Protein AF-A0A124DX95-F1 (afdb_monomer)

Mean predicted aligned error: 5.94 Å

Organism: Paenibacillus amylolyticus (NCBI:txid1451)

Radius of gyration: 21.61 Å; Cα contacts (8 Å, |Δi|>4): 177; chains: 1; bounding box: 55×43×55 Å

Sequence (231 aa):
MKENFKEYKLETRDDFIIYLRYLIQLGQRQLYYFKLYLKEMELDIERLRNNGIIDGLTYEKHRTSIAFLTIYLFNLIGDESKGALSYRKFRKLAEKKEIGLIPLNDKIKNILVEANNARNWSCHIPESYLHAEFEAAKKHNKNFSKEGVIRIPSPIIVTIHKTHSIEWLMHLVNDSKNNRDNFVNVLLQMKKDFSILIGYRMEVLTEYSTDLNTLDYHVDIPGFSIQMQNK

Nearest PDB structures (foldseek):
  3mac-assembly1_A  TM=2.318E-01  e=2.633E+00  Human immunodeficiency virus 1
  3m3w-assembly1_B  TM=2.292E-01  e=4.360E+00  Mus musculus
  7u1e-assembly1_E  TM=1.652E-01  e=9.767E+00  Cricetus cricetus

Structure (mmCIF, N/CA/C/O backbone):
data_AF-A0A124DX95-F1
#
_entry.id   AF-A0A124DX95-F1
#
loop_
_atom_site.group_P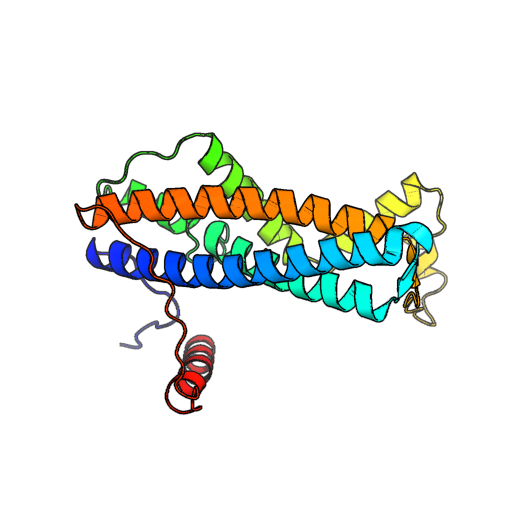DB
_atom_site.id
_atom_site.type_symbol
_atom_site.label_atom_id
_atom_site.label_alt_id
_atom_site.label_comp_id
_atom_site.label_asym_id
_atom_site.label_entity_id
_atom_site.label_seq_id
_atom_site.pdbx_PDB_ins_code
_atom_site.Cartn_x
_atom_site.Cartn_y
_atom_site.Cartn_z
_atom_site.occupancy
_atom_site.B_iso_or_equiv
_atom_site.auth_seq_id
_atom_site.auth_comp_id
_atom_site.auth_asym_id
_atom_site.auth_atom_id
_atom_site.pdbx_PDB_model_num
ATOM 1 N N . MET A 1 1 ? -30.014 20.712 9.860 1.00 38.56 1 MET A N 1
ATOM 2 C CA . MET A 1 1 ? -28.551 20.539 10.001 1.00 38.56 1 MET A CA 1
ATOM 3 C C . MET A 1 1 ? -28.063 19.752 8.796 1.00 38.56 1 MET A C 1
ATOM 5 O O . MET A 1 1 ? -28.630 18.702 8.537 1.00 38.56 1 MET A O 1
ATOM 9 N N . LYS A 1 2 ? -27.104 20.265 8.012 1.00 41.66 2 LYS A N 1
ATOM 10 C CA . LYS A 1 2 ? -26.440 19.453 6.978 1.00 41.66 2 LYS A CA 1
ATOM 11 C C . LYS A 1 2 ? -25.494 18.499 7.707 1.00 41.66 2 LYS A C 1
ATOM 13 O O . LYS A 1 2 ? -24.491 18.956 8.247 1.00 41.66 2 LYS A O 1
ATOM 18 N N . GLU A 1 3 ? -25.840 17.220 7.788 1.00 49.09 3 GLU A N 1
ATOM 19 C CA . GLU A 1 3 ? -24.903 16.199 8.258 1.00 49.09 3 GLU A CA 1
ATOM 20 C C . GLU A 1 3 ? -23.669 16.216 7.348 1.00 49.09 3 GLU A C 1
ATOM 22 O O . GLU A 1 3 ? -23.770 16.150 6.122 1.00 49.09 3 GLU A O 1
ATOM 27 N N . ASN A 1 4 ? -22.494 16.401 7.946 1.00 52.78 4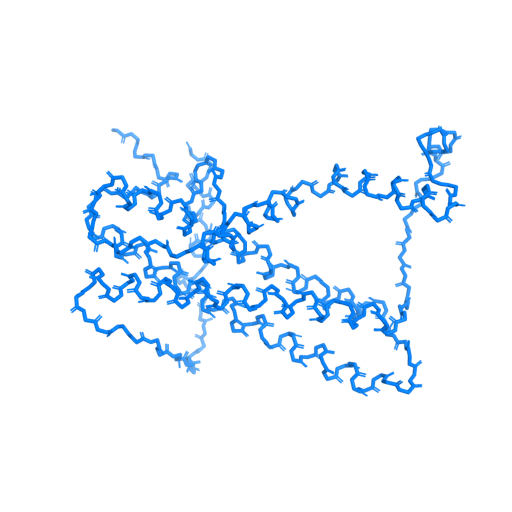 ASN A N 1
ATOM 28 C CA . ASN A 1 4 ? -21.233 16.442 7.220 1.00 52.78 4 ASN A CA 1
ATOM 29 C C . ASN A 1 4 ? -20.771 14.997 6.983 1.00 52.78 4 ASN A C 1
ATOM 31 O O . ASN A 1 4 ? -19.933 14.483 7.718 1.00 52.78 4 ASN A O 1
ATOM 35 N N . PHE A 1 5 ? -21.350 14.333 5.978 1.00 59.59 5 PHE A N 1
ATOM 36 C CA . PHE A 1 5 ? -21.072 12.933 5.610 1.00 59.59 5 PHE A CA 1
ATOM 37 C C . PHE A 1 5 ? -19.638 12.676 5.101 1.00 59.59 5 PHE A C 1
ATOM 39 O O . PHE A 1 5 ? -19.326 11.566 4.681 1.00 59.59 5 PHE A O 1
ATOM 46 N N . LYS A 1 6 ? -18.756 13.685 5.107 1.00 63.44 6 LYS A N 1
ATOM 47 C CA . LYS A 1 6 ? -17.382 13.573 4.596 1.00 63.44 6 LYS A CA 1
ATOM 48 C C . LYS A 1 6 ? -16.451 12.745 5.477 1.00 63.44 6 LYS A C 1
ATOM 50 O O . LYS A 1 6 ? -15.456 12.241 4.968 1.00 63.44 6 LYS A O 1
ATOM 55 N N . GLU A 1 7 ? -16.736 12.616 6.772 1.00 71.25 7 GLU A N 1
ATOM 56 C CA . GLU A 1 7 ? -15.826 11.967 7.720 1.00 71.25 7 GLU A CA 1
ATOM 57 C C . GLU A 1 7 ? -16.587 11.033 8.669 1.00 71.25 7 GLU A C 1
ATOM 59 O O . GLU A 1 7 ? -17.485 11.464 9.393 1.00 71.25 7 GLU A O 1
ATOM 64 N N . TYR A 1 8 ? -16.199 9.753 8.699 1.00 83.50 8 TYR A N 1
ATOM 65 C CA . TYR A 1 8 ? -16.663 8.812 9.720 1.00 83.50 8 TYR A CA 1
ATOM 66 C C . TYR A 1 8 ? -15.990 9.152 11.055 1.00 83.50 8 TYR A C 1
ATOM 68 O O . TYR A 1 8 ? -14.759 9.171 11.148 1.00 83.50 8 TYR A O 1
ATOM 76 N N . LYS A 1 9 ? -16.780 9.444 12.091 1.00 88.00 9 LYS A N 1
ATOM 77 C CA . LYS A 1 9 ? -16.263 9.857 13.401 1.00 88.00 9 LYS A CA 1
ATOM 78 C C . LYS A 1 9 ? -16.115 8.663 14.338 1.00 88.00 9 LYS A C 1
ATOM 80 O O . LYS A 1 9 ? -16.958 7.778 14.362 1.00 88.00 9 LYS A O 1
ATOM 85 N N . LEU A 1 10 ? -15.045 8.670 15.131 1.00 92.69 10 LEU A N 1
ATOM 86 C CA . LEU A 1 10 ? -14.805 7.681 16.183 1.00 92.69 10 LEU A CA 1
ATOM 87 C C . LEU A 1 10 ? -15.097 8.317 17.546 1.00 92.69 10 LEU A C 1
ATOM 89 O O . LEU A 1 10 ? -14.228 8.983 18.122 1.00 92.69 10 LEU A O 1
ATOM 93 N N . GLU A 1 11 ? -16.327 8.165 18.036 1.00 92.25 11 GLU A N 1
ATOM 94 C CA . GLU A 1 11 ? -16.782 8.793 19.284 1.00 92.25 11 GLU A CA 1
ATOM 95 C C . GLU A 1 11 ? -16.989 7.766 20.398 1.00 92.25 11 GLU A C 1
ATOM 97 O O . GLU A 1 11 ? -16.570 8.001 21.534 1.00 92.25 11 GLU A O 1
ATOM 102 N N . THR A 1 12 ? -17.567 6.619 20.054 1.00 94.31 12 THR A N 1
ATOM 103 C CA . THR A 1 12 ? -17.908 5.521 20.960 1.00 94.31 12 THR A CA 1
ATOM 104 C C . THR A 1 12 ? -17.029 4.298 20.715 1.00 94.31 12 THR A C 1
ATOM 106 O O . THR A 1 12 ? -16.444 4.146 19.645 1.00 94.31 12 THR A O 1
ATOM 109 N N . ARG A 1 13 ? -16.955 3.378 21.688 1.00 94.62 13 ARG A N 1
ATOM 110 C CA . ARG A 1 13 ? -16.238 2.098 21.525 1.00 94.62 13 ARG A CA 1
ATOM 111 C C . ARG A 1 13 ? -16.729 1.317 20.298 1.00 94.62 13 ARG A C 1
ATOM 113 O O . ARG A 1 13 ? -15.907 0.729 19.595 1.00 94.62 13 ARG A O 1
ATOM 120 N N . ASP A 1 14 ? -18.029 1.357 20.024 1.00 96.44 14 ASP A N 1
ATOM 121 C CA . ASP A 1 14 ? -18.641 0.659 18.893 1.00 96.44 14 ASP A CA 1
ATOM 122 C C . ASP A 1 14 ? -18.164 1.226 17.555 1.00 96.44 14 ASP A C 1
ATOM 124 O O . ASP A 1 14 ? -17.836 0.454 16.653 1.00 96.44 14 ASP A O 1
ATOM 128 N N . ASP A 1 15 ? -17.987 2.548 17.447 1.00 96.44 15 ASP A N 1
ATOM 129 C CA . ASP A 1 15 ? -17.409 3.169 16.249 1.00 96.44 15 ASP A CA 1
ATOM 130 C C . ASP A 1 15 ? -16.004 2.634 15.963 1.00 96.44 15 ASP A C 1
ATOM 132 O O . ASP A 1 15 ? -15.669 2.321 14.818 1.00 96.44 15 ASP A O 1
ATOM 136 N N . PHE A 1 16 ? -15.177 2.485 17.005 1.00 97.44 16 PHE A N 1
ATOM 137 C CA . PHE A 1 16 ? -13.835 1.918 16.863 1.00 97.44 16 PHE A CA 1
ATOM 138 C C . PHE A 1 16 ? -13.882 0.447 16.426 1.00 97.44 16 PHE A C 1
ATOM 140 O O . PHE A 1 16 ? -13.084 0.045 15.577 1.00 97.44 16 PHE A O 1
ATOM 147 N N . ILE A 1 17 ? -14.812 -0.351 16.961 1.00 97.38 17 ILE A N 1
ATOM 148 C CA . ILE A 1 17 ? -15.008 -1.755 16.563 1.00 97.38 17 ILE A CA 1
ATOM 149 C C . ILE A 1 17 ? -15.415 -1.836 15.088 1.00 97.38 17 ILE A C 1
ATOM 151 O O . ILE A 1 17 ? -14.761 -2.532 14.306 1.00 97.38 17 ILE A O 1
ATOM 155 N N . ILE A 1 18 ? -16.462 -1.107 14.693 1.00 97.06 18 ILE A N 1
ATOM 156 C CA . ILE A 1 18 ? -16.999 -1.097 13.325 1.00 97.06 18 ILE A CA 1
ATOM 157 C C . ILE A 1 18 ? -15.912 -0.678 12.337 1.00 97.06 18 ILE A C 1
ATOM 159 O O . ILE A 1 18 ? -15.663 -1.366 11.341 1.00 97.06 18 ILE A O 1
ATOM 163 N N . TYR A 1 19 ? -15.222 0.420 12.634 1.00 97.31 19 TYR A N 1
ATOM 164 C CA . TYR A 1 19 ? -14.222 0.965 11.735 1.00 97.31 19 TYR A CA 1
ATOM 165 C C . TYR A 1 19 ? -12.995 0.056 11.607 1.00 97.31 19 TYR A C 1
ATOM 167 O O . TYR A 1 19 ? -12.518 -0.198 10.498 1.00 97.31 19 TYR A O 1
ATOM 175 N N . LEU A 1 20 ? -12.497 -0.501 12.718 1.00 97.81 20 LEU A N 1
ATOM 176 C CA . LEU A 1 20 ? -11.354 -1.411 12.676 1.00 97.81 20 LEU A CA 1
ATOM 177 C C . LEU A 1 20 ? -11.691 -2.712 11.938 1.00 97.81 20 LEU A C 1
ATOM 179 O O . LEU A 1 20 ? -10.866 -3.187 11.154 1.00 97.81 20 LEU A O 1
ATOM 183 N N . ARG A 1 21 ? -12.908 -3.248 12.111 1.00 97.19 21 ARG A N 1
ATOM 184 C CA . ARG A 1 21 ? -13.404 -4.378 11.310 1.00 97.19 21 ARG A CA 1
ATOM 185 C C . ARG A 1 21 ? -13.329 -4.060 9.820 1.00 97.19 21 ARG A C 1
ATOM 187 O O . ARG A 1 21 ? -12.804 -4.870 9.056 1.00 97.19 21 ARG A O 1
ATOM 194 N N . TYR A 1 22 ? -13.805 -2.884 9.417 1.00 96.06 22 TYR A N 1
ATOM 195 C CA . TYR A 1 22 ? -13.794 -2.471 8.017 1.00 96.06 22 TYR A CA 1
ATOM 196 C C . TYR A 1 22 ? -12.368 -2.329 7.463 1.00 96.06 22 TYR A C 1
ATOM 198 O O . TYR A 1 22 ? -12.064 -2.872 6.399 1.00 96.06 22 TYR A O 1
ATOM 206 N N . LEU A 1 23 ? -11.451 -1.702 8.211 1.00 97.50 23 LEU A N 1
ATOM 207 C CA . LEU A 1 23 ? -10.040 -1.624 7.819 1.00 97.50 23 LEU A CA 1
ATOM 208 C C . LEU A 1 23 ? -9.408 -3.016 7.649 1.00 97.50 23 LEU A C 1
ATOM 210 O O . LEU A 1 23 ? -8.671 -3.241 6.686 1.00 97.50 23 LEU A O 1
ATOM 214 N N . ILE A 1 24 ? -9.696 -3.959 8.556 1.00 97.62 24 ILE A N 1
ATOM 215 C CA . ILE A 1 24 ? -9.208 -5.342 8.455 1.00 97.62 24 ILE A CA 1
ATOM 216 C C . ILE A 1 24 ? -9.753 -5.999 7.187 1.00 97.62 24 ILE A C 1
ATOM 218 O O . ILE A 1 24 ? -8.970 -6.579 6.439 1.00 97.62 24 ILE A O 1
ATOM 222 N N . GLN A 1 25 ? -11.055 -5.897 6.913 1.00 96.06 25 GLN A N 1
ATOM 223 C CA . GLN A 1 25 ? -11.672 -6.486 5.719 1.00 96.06 25 GLN A CA 1
ATOM 224 C C . GLN A 1 25 ? -11.039 -5.954 4.429 1.00 96.06 25 GLN A C 1
ATOM 226 O O . GLN A 1 25 ? -10.619 -6.740 3.575 1.00 96.06 25 GLN A O 1
ATOM 231 N N . LEU A 1 26 ? -10.911 -4.628 4.308 1.00 96.00 26 LEU A N 1
ATOM 232 C CA . LEU A 1 26 ? -10.269 -4.001 3.155 1.00 96.00 26 LEU A CA 1
ATOM 233 C C . LEU A 1 26 ? -8.811 -4.453 3.021 1.00 96.00 26 LEU A C 1
ATOM 235 O O . LEU A 1 26 ? -8.396 -4.879 1.944 1.00 96.00 26 LEU A O 1
ATOM 239 N N . GLY A 1 27 ? -8.048 -4.420 4.113 1.00 97.19 27 GLY A N 1
ATOM 240 C CA . GLY A 1 27 ? -6.640 -4.800 4.106 1.00 97.19 27 GLY A CA 1
ATOM 241 C C . GLY A 1 27 ? -6.409 -6.276 3.774 1.00 97.19 27 GLY A C 1
ATOM 242 O O . GLY A 1 27 ? -5.520 -6.583 2.984 1.00 97.19 27 GLY A O 1
ATOM 243 N N . GLN A 1 28 ? -7.221 -7.196 4.310 1.00 96.00 28 GLN A N 1
ATOM 244 C CA . GLN A 1 28 ? -7.139 -8.625 3.976 1.00 96.00 28 GLN A CA 1
ATOM 245 C C . GLN A 1 28 ? -7.403 -8.860 2.487 1.00 96.00 28 GLN A C 1
ATOM 247 O O . GLN A 1 28 ? -6.635 -9.575 1.843 1.00 96.00 28 GLN A O 1
ATOM 252 N N . ARG A 1 29 ? -8.443 -8.226 1.929 1.00 95.12 29 ARG A N 1
ATOM 253 C CA . ARG A 1 29 ? -8.788 -8.364 0.511 1.00 95.12 29 ARG A CA 1
ATOM 254 C C . ARG A 1 29 ? -7.669 -7.865 -0.398 1.00 95.12 29 ARG A C 1
ATOM 256 O O . ARG A 1 29 ? -7.282 -8.571 -1.323 1.00 95.12 29 ARG A O 1
ATOM 263 N N . GLN A 1 30 ? -7.115 -6.684 -0.129 1.00 97.00 30 GLN A N 1
ATOM 264 C CA . GLN A 1 30 ? -6.027 -6.165 -0.963 1.00 97.00 30 GLN A CA 1
ATOM 265 C C . GLN A 1 30 ? -4.742 -6.977 -0.804 1.00 97.00 30 GLN A C 1
ATOM 267 O O . GLN A 1 30 ? -4.068 -7.254 -1.792 1.00 97.00 30 GLN A O 1
ATOM 272 N N . LEU A 1 31 ? -4.426 -7.434 0.412 1.00 96.81 31 LEU A N 1
ATOM 273 C CA . LEU A 1 31 ? -3.267 -8.293 0.645 1.00 96.81 31 LEU A CA 1
ATOM 274 C C . LEU A 1 31 ? -3.399 -9.657 -0.054 1.00 96.81 31 LEU A C 1
ATOM 276 O O . LEU A 1 31 ? -2.388 -10.224 -0.469 1.00 96.81 31 LEU A O 1
ATOM 280 N N . TYR A 1 32 ? -4.616 -10.191 -0.193 1.00 96.31 32 TYR A N 1
ATOM 281 C CA . TYR A 1 32 ? -4.864 -11.408 -0.967 1.00 96.31 32 TYR A CA 1
ATOM 282 C C . TYR A 1 32 ? -4.438 -11.226 -2.430 1.00 96.31 32 TYR A C 1
ATOM 284 O O . TYR A 1 32 ? -3.571 -11.961 -2.903 1.00 96.31 32 TYR A O 1
ATOM 292 N N . TYR A 1 33 ? -4.950 -10.195 -3.110 1.00 97.00 33 TYR A N 1
ATOM 293 C CA . TYR A 1 33 ? -4.566 -9.906 -4.496 1.00 97.00 33 TYR A CA 1
ATOM 294 C C . TYR A 1 33 ? -3.088 -9.540 -4.630 1.00 97.00 33 TYR A C 1
ATOM 296 O O . TYR A 1 33 ? -2.430 -9.978 -5.568 1.00 97.00 33 TYR A O 1
ATOM 304 N N . PHE A 1 34 ? -2.531 -8.821 -3.654 1.00 98.25 34 PHE A N 1
ATOM 305 C CA . PHE A 1 34 ? -1.108 -8.485 -3.630 1.00 98.25 34 PHE A CA 1
ATOM 306 C C . PHE A 1 34 ? -0.241 -9.745 -3.689 1.00 98.25 34 PHE A C 1
ATOM 308 O O . PHE A 1 34 ? 0.709 -9.817 -4.463 1.00 98.25 34 PHE A O 1
ATOM 315 N N . LYS A 1 35 ? -0.580 -10.766 -2.891 1.00 97.62 35 LYS A N 1
ATOM 316 C CA . LYS A 1 35 ? 0.139 -12.046 -2.878 1.00 97.62 35 LYS A CA 1
ATOM 317 C C . LYS A 1 35 ? -0.013 -12.816 -4.190 1.00 97.62 35 LYS A C 1
ATOM 319 O O . LYS A 1 35 ? 0.942 -13.475 -4.589 1.00 97.62 35 LYS A O 1
ATOM 324 N N . LEU A 1 36 ? -1.175 -12.739 -4.842 1.00 97.06 36 LEU A N 1
ATOM 325 C CA . LEU A 1 36 ? -1.394 -13.378 -6.142 1.00 97.06 36 LEU A CA 1
ATOM 326 C C . LEU A 1 36 ? -0.503 -12.766 -7.225 1.00 97.06 36 LEU A C 1
ATOM 328 O O . LEU A 1 36 ? 0.254 -13.501 -7.851 1.00 97.06 36 LEU A O 1
ATOM 332 N N . TYR A 1 37 ? -0.518 -11.441 -7.379 1.00 97.81 37 TYR A N 1
ATOM 333 C CA . TYR A 1 37 ? 0.332 -10.771 -8.368 1.00 97.81 37 TYR A CA 1
ATOM 334 C C . TYR A 1 37 ? 1.819 -10.929 -8.056 1.00 97.81 37 TYR A C 1
ATOM 336 O O . TYR A 1 37 ? 2.629 -11.095 -8.960 1.00 97.81 37 TYR A O 1
ATOM 344 N N . LEU A 1 38 ? 2.194 -10.946 -6.773 1.00 97.94 38 LEU A N 1
ATOM 345 C CA . LEU A 1 38 ? 3.572 -11.233 -6.385 1.00 97.94 38 LEU A CA 1
ATOM 346 C C . LEU A 1 38 ? 4.016 -12.625 -6.848 1.00 97.94 38 LEU A C 1
ATOM 348 O O . LEU A 1 38 ? 5.100 -12.758 -7.406 1.00 97.94 38 LEU A O 1
ATOM 352 N N . LYS A 1 39 ? 3.163 -13.637 -6.662 1.00 98.00 39 LYS A N 1
ATOM 353 C CA . LYS A 1 39 ? 3.428 -15.000 -7.129 1.00 98.00 39 LYS A CA 1
ATOM 354 C C . LYS A 1 39 ? 3.501 -15.075 -8.656 1.00 98.00 39 LYS A C 1
ATOM 356 O O . LYS A 1 39 ? 4.340 -15.790 -9.188 1.00 98.00 39 LYS A O 1
ATOM 361 N N . GLU A 1 40 ? 2.643 -14.345 -9.361 1.00 97.38 40 GLU A N 1
ATOM 362 C CA . GLU A 1 40 ? 2.671 -14.273 -10.826 1.00 97.38 40 GLU A CA 1
ATOM 363 C C . GLU A 1 40 ? 4.006 -13.711 -11.337 1.00 97.38 40 GLU A C 1
ATOM 365 O O . GLU A 1 40 ? 4.642 -14.316 -12.198 1.00 97.38 40 GLU A O 1
ATOM 370 N N . MET A 1 41 ? 4.490 -12.619 -10.736 1.00 97.62 41 MET A N 1
ATOM 371 C CA . MET A 1 41 ? 5.804 -12.055 -11.056 1.00 97.62 41 MET A CA 1
ATOM 372 C C . MET A 1 41 ? 6.952 -13.037 -10.771 1.00 97.62 41 MET A C 1
ATOM 374 O O . MET A 1 41 ? 7.902 -13.110 -11.547 1.00 97.62 41 MET A O 1
ATOM 378 N N . GLU A 1 42 ? 6.886 -13.803 -9.678 1.00 97.50 42 GLU A N 1
ATOM 379 C CA . GLU A 1 42 ? 7.885 -14.836 -9.365 1.00 97.50 42 GLU A CA 1
ATOM 380 C C . GLU A 1 42 ? 7.922 -15.946 -10.426 1.00 97.50 42 GLU A C 1
ATOM 382 O O . GLU A 1 42 ? 9.004 -16.328 -10.873 1.00 97.50 42 GLU A O 1
ATOM 387 N N . LEU A 1 43 ? 6.755 -16.412 -10.881 1.00 96.81 43 LEU A N 1
ATOM 388 C CA . LEU A 1 43 ? 6.651 -17.405 -11.956 1.00 96.81 43 LEU A CA 1
ATOM 389 C C . LEU A 1 43 ? 7.199 -16.866 -13.284 1.00 96.81 43 LEU A C 1
ATOM 391 O O . LEU A 1 43 ? 7.866 -17.588 -14.029 1.00 96.81 43 LEU A O 1
ATOM 395 N N . ASP A 1 44 ? 6.962 -15.588 -13.577 1.00 95.88 44 ASP A N 1
ATOM 396 C CA . ASP A 1 44 ? 7.518 -14.936 -14.760 1.00 95.88 44 ASP A CA 1
ATOM 397 C C . ASP A 1 44 ? 9.050 -14.838 -14.698 1.00 95.88 44 ASP A C 1
ATOM 399 O O . ASP A 1 44 ? 9.712 -15.078 -15.711 1.00 95.88 44 ASP A O 1
ATOM 403 N N . ILE A 1 45 ? 9.634 -14.571 -13.523 1.00 96.69 45 ILE A N 1
ATOM 404 C CA . ILE A 1 45 ? 11.094 -14.603 -13.331 1.0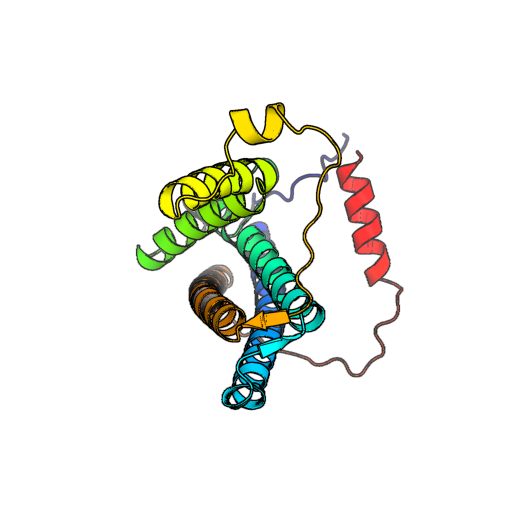0 96.69 45 ILE A CA 1
ATOM 405 C C . ILE A 1 45 ? 11.648 -16.001 -13.628 1.00 96.69 45 ILE A C 1
ATOM 407 O O . ILE A 1 45 ? 12.667 -16.131 -14.309 1.00 96.69 45 ILE A O 1
ATOM 411 N N . GLU A 1 46 ? 10.993 -17.056 -13.140 1.00 95.31 46 GLU A N 1
ATOM 412 C CA . GLU A 1 46 ? 11.415 -18.437 -13.397 1.00 95.31 46 GLU A CA 1
ATOM 413 C C . GLU A 1 46 ? 11.360 -18.777 -14.890 1.00 95.31 46 GLU A C 1
ATOM 415 O O . GLU A 1 46 ? 12.337 -19.291 -15.440 1.00 95.31 46 GLU A O 1
ATOM 420 N N . ARG A 1 47 ? 10.263 -18.416 -15.569 1.00 94.31 47 ARG A N 1
ATOM 421 C CA . ARG A 1 47 ? 10.076 -18.652 -17.009 1.00 94.31 47 ARG A CA 1
ATOM 422 C C . ARG A 1 47 ? 11.105 -17.913 -17.864 1.00 94.31 47 ARG A C 1
ATOM 424 O O . ARG A 1 47 ? 11.529 -18.425 -18.898 1.00 94.31 47 ARG A O 1
ATOM 431 N N . LEU A 1 48 ? 11.489 -16.704 -17.460 1.00 93.56 48 LEU A N 1
ATOM 432 C CA . LEU A 1 48 ? 12.350 -15.818 -18.246 1.00 93.56 48 LEU A CA 1
ATOM 433 C C . LEU A 1 48 ? 13.836 -15.921 -17.883 1.00 93.56 48 LEU A C 1
ATOM 435 O O . LEU A 1 48 ? 14.652 -15.269 -18.535 1.00 93.56 48 LEU A O 1
ATOM 439 N N . ARG A 1 49 ? 14.209 -16.756 -16.902 1.00 87.12 49 ARG A N 1
ATOM 440 C CA . ARG A 1 49 ? 15.579 -16.851 -16.366 1.00 87.12 49 ARG A CA 1
ATOM 441 C C . ARG A 1 49 ? 16.655 -17.030 -17.445 1.00 87.12 49 ARG A C 1
ATOM 443 O O . ARG A 1 49 ? 17.727 -16.451 -17.319 1.00 87.12 49 ARG A O 1
ATOM 450 N N . ASN A 1 50 ? 16.364 -17.786 -18.504 1.00 86.44 50 ASN A N 1
ATOM 451 C CA . ASN A 1 50 ? 17.319 -18.043 -19.590 1.00 86.44 50 ASN A CA 1
ATOM 452 C C . ASN A 1 50 ? 17.332 -16.947 -20.668 1.00 86.44 50 ASN A C 1
ATOM 454 O O . ASN A 1 50 ? 18.346 -16.765 -21.334 1.00 86.44 50 ASN A O 1
ATOM 458 N N . ASN A 1 51 ? 16.223 -16.222 -20.843 1.00 88.81 51 ASN A N 1
ATOM 459 C CA . ASN A 1 51 ? 16.098 -15.179 -21.866 1.00 88.81 51 ASN A CA 1
ATOM 460 C C . ASN A 1 51 ? 16.573 -13.812 -21.357 1.00 88.81 51 ASN A C 1
ATOM 462 O O . ASN A 1 51 ? 16.946 -12.961 -22.158 1.00 88.81 51 ASN A O 1
ATOM 466 N N . GLY A 1 52 ? 16.521 -13.578 -20.040 1.00 93.19 52 GLY A N 1
ATOM 467 C CA . GLY A 1 52 ? 17.008 -12.355 -19.392 1.00 93.19 52 GLY A CA 1
ATOM 468 C C . GLY A 1 52 ? 16.217 -11.081 -19.713 1.00 93.19 52 GLY A C 1
ATOM 469 O O . GLY A 1 52 ? 16.609 -9.996 -19.290 1.00 93.19 52 GLY A O 1
ATOM 470 N N . ILE A 1 53 ? 15.109 -11.186 -20.452 1.00 96.38 53 ILE A N 1
ATOM 471 C CA . ILE A 1 53 ? 14.331 -10.050 -20.958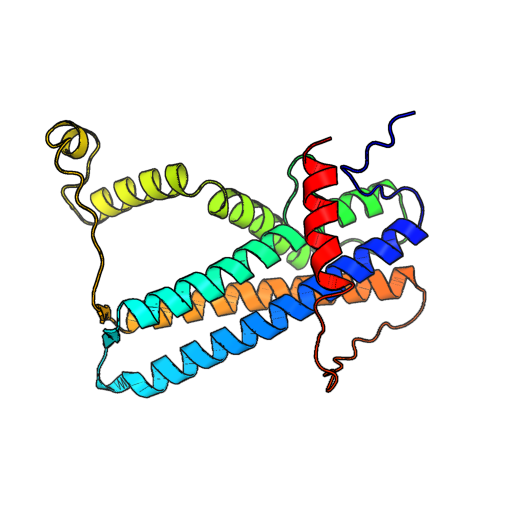 1.00 96.38 53 ILE A CA 1
ATOM 472 C C . ILE A 1 53 ? 12.841 -10.293 -20.706 1.00 96.38 53 ILE A C 1
ATOM 474 O O . ILE A 1 53 ? 12.348 -11.408 -20.881 1.00 96.38 53 ILE A O 1
ATOM 478 N N . ILE A 1 54 ? 12.123 -9.231 -20.342 1.00 96.88 54 ILE A N 1
ATOM 479 C CA . ILE A 1 54 ? 10.662 -9.185 -20.248 1.00 96.88 54 ILE A CA 1
ATOM 480 C C . ILE A 1 54 ? 10.095 -8.156 -21.234 1.00 96.88 54 ILE A C 1
ATOM 482 O O . ILE A 1 54 ? 10.656 -7.074 -21.427 1.00 96.88 54 ILE A O 1
ATOM 486 N N . ASP A 1 55 ? 8.967 -8.496 -21.856 1.00 96.69 55 ASP A N 1
ATOM 487 C CA . ASP A 1 55 ? 8.187 -7.572 -22.679 1.00 96.69 55 ASP A CA 1
ATOM 488 C C . ASP A 1 55 ? 7.735 -6.345 -21.864 1.00 96.69 55 ASP A C 1
ATOM 490 O O . ASP A 1 55 ? 7.301 -6.456 -20.715 1.00 96.69 55 ASP A O 1
ATOM 494 N N . GLY A 1 56 ? 7.832 -5.164 -22.473 1.00 96.62 56 GLY A N 1
ATOM 495 C CA . GLY A 1 56 ? 7.556 -3.888 -21.821 1.00 96.62 56 GLY A CA 1
ATOM 496 C C . GLY A 1 56 ? 6.133 -3.785 -21.283 1.00 96.62 56 GLY A C 1
ATOM 497 O O . GLY A 1 56 ? 5.946 -3.374 -20.142 1.00 96.62 56 GLY A O 1
ATOM 498 N N . LEU A 1 57 ? 5.132 -4.220 -22.054 1.00 96.62 57 LEU A N 1
ATOM 499 C CA . LEU A 1 57 ? 3.734 -4.178 -21.614 1.00 96.62 57 LEU A CA 1
ATOM 500 C C . LEU A 1 57 ? 3.475 -5.150 -20.462 1.00 96.62 57 LEU A C 1
ATOM 502 O O . LEU A 1 57 ? 2.711 -4.841 -19.551 1.00 96.62 57 LEU A O 1
ATOM 506 N N . THR A 1 58 ? 4.115 -6.316 -20.489 1.00 96.25 58 THR A N 1
ATOM 507 C CA . THR A 1 58 ? 4.016 -7.311 -19.415 1.00 96.25 58 THR A CA 1
ATOM 508 C C . THR A 1 58 ? 4.626 -6.785 -18.116 1.00 96.25 58 THR A C 1
ATOM 510 O O . THR A 1 58 ? 3.980 -6.846 -17.070 1.00 96.25 58 THR A O 1
ATOM 513 N N . TYR A 1 59 ? 5.819 -6.183 -18.179 1.00 97.62 59 TYR A N 1
ATOM 514 C CA . TYR A 1 59 ? 6.422 -5.518 -17.020 1.00 97.62 59 TYR A CA 1
ATOM 515 C C . TYR A 1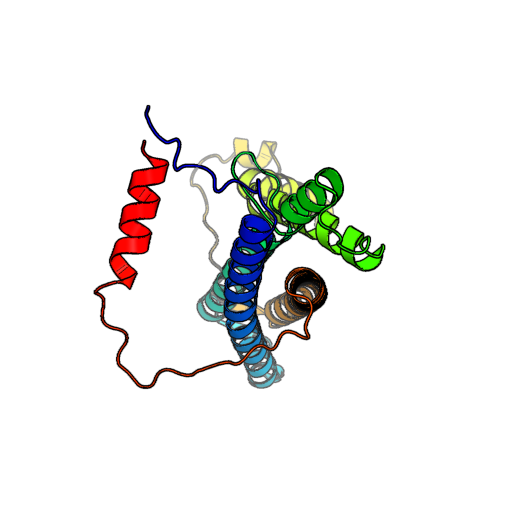 59 ? 5.520 -4.403 -16.470 1.00 97.62 59 TYR A C 1
ATOM 517 O O . TYR A 1 59 ? 5.266 -4.341 -15.268 1.00 97.62 59 TYR A O 1
ATOM 525 N N . GLU A 1 60 ? 4.983 -3.551 -17.344 1.00 97.38 60 GLU A N 1
ATOM 526 C CA . GLU A 1 60 ? 4.119 -2.438 -16.947 1.00 97.38 60 GLU A CA 1
ATOM 527 C C . GLU A 1 60 ? 2.812 -2.905 -16.294 1.00 97.38 60 GLU A C 1
ATOM 529 O O . GLU A 1 60 ? 2.372 -2.306 -15.311 1.00 97.38 60 GLU A O 1
ATOM 534 N N . LYS A 1 61 ? 2.212 -4.006 -16.764 1.00 97.31 61 LYS A N 1
ATOM 535 C CA . LYS A 1 61 ? 1.046 -4.629 -16.111 1.00 97.31 61 LYS A CA 1
ATOM 536 C C . LYS A 1 61 ? 1.362 -5.060 -14.681 1.00 97.31 61 LYS A C 1
ATOM 538 O O . LYS A 1 61 ? 0.593 -4.746 -13.771 1.00 97.31 61 LYS A O 1
ATOM 543 N N . HIS A 1 62 ? 2.502 -5.713 -14.466 1.00 97.88 62 HIS A N 1
ATOM 544 C CA . HIS A 1 62 ? 2.956 -6.104 -13.128 1.00 97.88 62 HIS A CA 1
ATOM 545 C C . HIS A 1 62 ? 3.204 -4.888 -12.238 1.00 97.88 62 HIS A C 1
ATOM 547 O O . HIS A 1 62 ? 2.647 -4.791 -11.142 1.00 97.88 62 HIS A O 1
ATOM 553 N N . ARG A 1 63 ? 3.978 -3.918 -12.742 1.00 97.25 63 ARG A N 1
ATOM 554 C CA . ARG A 1 63 ? 4.324 -2.684 -12.027 1.00 97.25 63 ARG A CA 1
ATOM 555 C C . ARG A 1 63 ? 3.081 -1.914 -11.602 1.00 97.25 63 ARG A C 1
ATOM 557 O O . ARG A 1 63 ? 2.982 -1.495 -10.454 1.00 97.25 63 ARG A O 1
ATOM 564 N N . THR A 1 64 ? 2.130 -1.722 -12.510 1.00 96.19 64 THR A N 1
ATOM 565 C CA . THR A 1 64 ? 0.901 -0.963 -12.237 1.00 96.19 64 THR A CA 1
ATOM 566 C C . THR A 1 64 ? -0.030 -1.699 -11.278 1.00 96.19 64 THR A C 1
ATOM 568 O O . THR A 1 64 ? -0.521 -1.081 -10.331 1.00 96.19 64 THR A O 1
ATOM 571 N N . SER A 1 65 ? -0.208 -3.013 -11.448 1.00 96.56 65 SER A N 1
ATOM 572 C CA . SER A 1 65 ? -1.052 -3.834 -10.568 1.00 96.56 65 SER A CA 1
ATOM 573 C C . SER A 1 65 ? -0.539 -3.825 -9.129 1.00 96.56 65 SER A C 1
ATOM 575 O O . SER A 1 65 ? -1.298 -3.560 -8.192 1.00 96.56 65 SER A O 1
ATOM 577 N N . ILE A 1 66 ? 0.766 -4.044 -8.936 1.00 96.94 66 ILE A N 1
ATOM 578 C CA . ILE A 1 66 ? 1.348 -4.065 -7.593 1.00 96.94 66 ILE A CA 1
ATOM 579 C C . ILE A 1 66 ? 1.442 -2.662 -6.984 1.00 96.94 66 ILE A C 1
ATOM 581 O O . ILE A 1 66 ? 1.195 -2.504 -5.786 1.00 96.94 66 ILE A O 1
ATOM 585 N N . ALA A 1 67 ? 1.721 -1.627 -7.786 1.00 94.62 67 ALA A N 1
ATOM 586 C CA . ALA A 1 67 ? 1.755 -0.242 -7.317 1.00 94.62 67 ALA A CA 1
ATOM 587 C C . ALA A 1 67 ? 0.382 0.223 -6.821 1.00 94.62 67 ALA A C 1
ATOM 589 O O . ALA A 1 67 ? 0.296 0.815 -5.746 1.00 94.62 67 ALA A O 1
ATOM 590 N N . PHE A 1 68 ? -0.695 -0.095 -7.545 1.00 95.50 68 PHE A N 1
ATOM 591 C CA . PHE A 1 68 ? -2.055 0.226 -7.113 1.00 95.50 68 PHE A CA 1
ATOM 592 C C . PHE A 1 68 ? -2.364 -0.375 -5.735 1.00 95.50 68 PHE A C 1
ATOM 594 O O . PHE A 1 68 ? -2.788 0.337 -4.823 1.00 95.50 68 PHE A O 1
ATOM 601 N N . LEU A 1 69 ? -2.090 -1.670 -5.555 1.00 97.38 69 LEU A N 1
ATOM 602 C CA . LEU A 1 69 ? -2.332 -2.361 -4.286 1.00 97.38 69 LEU A CA 1
ATOM 603 C C . LEU A 1 69 ? -1.440 -1.831 -3.157 1.00 97.38 69 LEU A C 1
ATOM 605 O O . LEU A 1 69 ? -1.902 -1.684 -2.026 1.00 97.38 69 LEU A O 1
ATOM 609 N N . THR A 1 70 ? -0.184 -1.504 -3.468 1.00 96.19 70 THR A N 1
ATOM 610 C CA . THR A 1 70 ? 0.766 -0.882 -2.535 1.00 96.19 70 THR A CA 1
ATOM 611 C C . THR A 1 70 ? 0.233 0.458 -2.028 1.00 96.19 70 THR A C 1
ATOM 613 O O . THR A 1 70 ? 0.140 0.665 -0.820 1.00 96.19 70 THR A O 1
ATOM 616 N N . ILE A 1 71 ? -0.181 1.348 -2.937 1.00 94.81 71 ILE A N 1
ATOM 617 C CA . ILE A 1 71 ? -0.739 2.664 -2.598 1.00 94.81 71 ILE A CA 1
ATOM 618 C C . ILE A 1 71 ? -2.024 2.509 -1.783 1.00 94.81 71 ILE A C 1
ATOM 620 O O . ILE A 1 71 ? -2.198 3.190 -0.772 1.00 94.81 71 ILE A O 1
ATOM 624 N N . TYR A 1 72 ? -2.905 1.584 -2.172 1.00 95.88 72 TYR A N 1
ATOM 625 C CA . TYR A 1 72 ? -4.132 1.308 -1.427 1.00 95.88 72 TYR A CA 1
ATOM 626 C C . TYR A 1 72 ? -3.819 0.900 0.019 1.00 95.88 72 TYR A C 1
ATOM 628 O O . TYR A 1 72 ? -4.393 1.445 0.964 1.00 95.88 72 TYR A O 1
ATOM 636 N N . LEU A 1 73 ? -2.901 -0.050 0.213 1.00 97.69 73 LEU A N 1
ATOM 637 C CA . LEU A 1 73 ? -2.521 -0.535 1.540 1.00 97.69 73 LEU A CA 1
ATOM 638 C C . LEU A 1 73 ? -1.834 0.558 2.366 1.00 97.69 73 LEU A C 1
ATOM 640 O O . LEU A 1 73 ? -2.155 0.706 3.545 1.00 97.69 73 LEU A O 1
ATOM 644 N N . PHE A 1 74 ? -0.976 1.380 1.758 1.00 96.75 74 PHE A N 1
ATOM 645 C CA . PHE A 1 74 ? -0.404 2.552 2.420 1.00 96.75 74 PHE A CA 1
ATOM 646 C C . PHE A 1 74 ? -1.467 3.563 2.855 1.00 96.75 74 PHE A C 1
ATOM 648 O O . PHE A 1 74 ? -1.389 4.072 3.974 1.00 96.75 74 PHE A O 1
ATOM 655 N N . ASN A 1 75 ? -2.497 3.798 2.040 1.00 95.31 75 ASN A N 1
ATOM 656 C CA . ASN A 1 75 ? -3.613 4.655 2.433 1.00 95.31 75 ASN A CA 1
ATOM 657 C C . ASN A 1 75 ? -4.370 4.087 3.643 1.00 95.31 75 ASN A C 1
ATOM 659 O O . ASN A 1 75 ? -4.642 4.809 4.601 1.00 95.31 75 ASN A O 1
ATOM 663 N N . LEU A 1 76 ? -4.645 2.779 3.650 1.00 96.88 76 LEU A N 1
ATOM 664 C CA . LEU A 1 76 ? -5.331 2.124 4.767 1.00 96.88 76 LEU A CA 1
ATOM 665 C C . LEU A 1 76 ? -4.558 2.198 6.083 1.00 96.88 76 LEU A C 1
ATOM 667 O O . LEU A 1 76 ? -5.174 2.326 7.140 1.00 96.88 76 LEU A O 1
ATOM 671 N N . ILE A 1 77 ? -3.230 2.071 6.048 1.00 97.50 77 ILE A N 1
ATOM 672 C CA . ILE A 1 77 ? -2.442 1.924 7.279 1.00 97.50 77 ILE A CA 1
ATOM 673 C C . ILE A 1 77 ? -1.757 3.212 7.726 1.00 97.50 77 ILE A C 1
ATOM 675 O O . ILE A 1 77 ? -1.583 3.399 8.926 1.00 97.50 77 ILE A O 1
ATOM 679 N N . GLY A 1 78 ? -1.380 4.086 6.791 1.00 95.94 78 GLY A N 1
ATOM 680 C CA . GLY A 1 78 ? -0.466 5.199 7.037 1.00 95.94 78 GLY A CA 1
ATOM 681 C C . GLY A 1 78 ? -1.023 6.591 6.750 1.00 95.94 78 GLY A C 1
ATOM 682 O O . GLY A 1 78 ? -0.409 7.555 7.188 1.00 95.94 78 GLY A O 1
ATOM 683 N N . ASP A 1 79 ? -2.148 6.747 6.049 1.00 94.69 79 ASP A N 1
ATOM 684 C CA . ASP A 1 79 ? -2.659 8.071 5.663 1.00 94.69 79 ASP A CA 1
ATOM 685 C C . ASP A 1 79 ? -3.119 8.918 6.863 1.00 94.69 79 ASP A C 1
ATOM 687 O O . ASP A 1 79 ? -4.016 8.537 7.621 1.00 94.69 79 ASP A O 1
ATOM 691 N N . GLU A 1 80 ? -2.513 10.091 7.031 1.00 91.69 80 GLU A N 1
ATOM 692 C CA . GLU A 1 80 ? -2.873 11.062 8.071 1.00 91.69 80 GLU A CA 1
ATOM 693 C C . GLU A 1 80 ? -3.368 12.394 7.493 1.00 91.69 80 GLU A C 1
ATOM 695 O O . GLU A 1 80 ? -3.498 13.377 8.225 1.00 91.69 80 GLU A O 1
ATOM 700 N N . SER A 1 81 ? -3.667 12.438 6.192 1.00 87.81 81 SER A N 1
ATOM 701 C CA . SER A 1 81 ? -4.227 13.624 5.551 1.00 87.81 81 SER A CA 1
ATOM 702 C C . SER A 1 81 ? -5.574 14.029 6.169 1.00 87.81 81 SER A C 1
ATOM 704 O O . SER A 1 81 ? -6.244 13.274 6.892 1.00 87.81 81 SER A O 1
ATOM 706 N N . LYS A 1 82 ? -5.963 15.287 5.945 1.00 84.00 82 LYS A N 1
ATOM 707 C CA . LYS A 1 82 ? -7.228 15.829 6.448 1.00 84.00 82 LYS A CA 1
ATOM 708 C C . LYS A 1 82 ? -8.391 15.019 5.858 1.00 84.00 82 LYS A C 1
ATOM 710 O O . LYS A 1 82 ? -8.439 14.820 4.652 1.00 84.00 82 LYS A O 1
ATOM 715 N N . GLY A 1 83 ? -9.288 14.527 6.711 1.00 80.88 83 GLY A N 1
ATOM 716 C CA . GLY A 1 83 ? -10.394 13.643 6.321 1.00 80.88 83 GLY A CA 1
ATOM 717 C C . GLY A 1 83 ? -10.050 12.156 6.168 1.00 80.88 83 GLY A C 1
ATOM 718 O O . GLY A 1 83 ? -10.953 11.329 6.227 1.00 80.88 83 GLY A O 1
ATOM 719 N N . ALA A 1 84 ? -8.773 11.773 6.062 1.00 86.94 84 ALA A N 1
ATOM 720 C CA . ALA A 1 84 ? -8.390 10.361 6.071 1.00 86.94 84 ALA A CA 1
ATOM 721 C C . ALA A 1 84 ? -8.473 9.772 7.485 1.00 86.94 84 ALA A C 1
ATOM 723 O O . ALA A 1 84 ? -8.277 10.483 8.475 1.00 86.94 84 ALA A O 1
ATOM 724 N N . LEU A 1 85 ? -8.712 8.464 7.585 1.00 92.25 85 LEU A N 1
ATOM 725 C CA . LEU A 1 85 ? -8.732 7.726 8.848 1.00 92.25 85 LEU A CA 1
ATOM 726 C C . LEU A 1 85 ? -8.038 6.366 8.672 1.00 92.25 85 LEU A C 1
ATOM 728 O O . LEU A 1 85 ? -8.657 5.309 8.669 1.00 92.25 85 LEU A O 1
ATOM 732 N N . SER A 1 86 ? -6.722 6.382 8.479 1.00 96.62 86 SER A N 1
ATOM 733 C CA . SER A 1 86 ? -5.926 5.151 8.427 1.00 96.62 86 SER A CA 1
ATOM 734 C C . SER A 1 86 ? -5.818 4.460 9.791 1.00 96.62 86 SER A C 1
ATOM 736 O O . SER A 1 86 ? -6.140 5.048 10.827 1.00 96.62 86 SER A O 1
ATOM 738 N N . TYR A 1 87 ? -5.280 3.238 9.824 1.00 98.38 87 TYR A N 1
ATOM 739 C CA . TYR A 1 87 ? -4.975 2.542 11.076 1.00 98.38 87 TYR A CA 1
ATOM 740 C C . TYR A 1 87 ? -4.025 3.342 11.985 1.00 98.38 87 TYR A C 1
ATOM 742 O O . TYR A 1 87 ? -4.227 3.395 13.198 1.00 98.38 87 TYR A O 1
ATOM 750 N N . ARG A 1 88 ? -3.024 4.034 11.425 1.00 97.75 88 ARG A N 1
ATOM 751 C CA . ARG A 1 88 ? -2.138 4.913 12.200 1.00 97.75 88 ARG A CA 1
ATOM 752 C C . ARG A 1 88 ? -2.914 6.018 12.918 1.00 97.75 88 ARG A C 1
ATOM 754 O O . ARG A 1 88 ? -2.707 6.236 14.112 1.00 97.75 88 ARG A O 1
ATOM 761 N N . LYS A 1 89 ? -3.830 6.693 12.220 1.00 96.12 89 LYS A N 1
ATOM 762 C CA . LYS A 1 89 ? -4.649 7.761 12.810 1.00 96.12 89 LYS A CA 1
ATOM 763 C C . LYS A 1 89 ? -5.692 7.208 13.784 1.00 96.12 89 LYS A C 1
ATOM 765 O O . LYS A 1 89 ? -5.873 7.771 14.860 1.00 96.12 89 LYS A O 1
ATOM 770 N N . PHE A 1 90 ? -6.303 6.070 13.451 1.00 97.56 90 PHE A N 1
ATOM 771 C CA . PHE A 1 90 ? -7.169 5.296 14.343 1.00 97.56 90 PHE A CA 1
ATOM 772 C C . PHE A 1 90 ? -6.475 5.020 15.681 1.00 97.56 90 PHE A C 1
ATOM 774 O O . PHE A 1 90 ? -7.041 5.300 16.732 1.00 97.56 90 PHE A O 1
ATOM 781 N N . ARG A 1 91 ? -5.224 4.546 15.653 1.00 97.50 91 ARG A N 1
ATOM 782 C CA . ARG A 1 91 ? -4.430 4.245 16.851 1.00 97.50 91 ARG A CA 1
ATOM 783 C C . ARG A 1 91 ? -4.192 5.465 17.730 1.00 97.50 91 ARG A C 1
ATOM 785 O O . ARG A 1 91 ? -4.413 5.385 18.933 1.00 97.50 91 ARG A O 1
ATOM 792 N N . LYS A 1 92 ? -3.826 6.603 17.133 1.00 95.81 92 LYS A N 1
ATOM 793 C CA . LYS A 1 92 ? -3.669 7.871 17.868 1.00 95.81 92 LYS A CA 1
ATOM 794 C C . LYS A 1 92 ? -4.971 8.300 18.551 1.00 95.81 92 LYS A C 1
ATOM 796 O O . LYS A 1 92 ? -4.952 8.772 19.685 1.00 95.81 92 LYS A O 1
ATOM 801 N N . LEU A 1 93 ? -6.106 8.136 17.870 1.00 95.75 93 LEU A N 1
ATOM 802 C CA . LEU A 1 93 ? -7.420 8.462 18.429 1.00 95.75 93 LEU A CA 1
ATOM 803 C C . LEU A 1 93 ? -7.827 7.491 19.541 1.00 95.75 93 LEU A C 1
ATOM 805 O O . LEU A 1 93 ? -8.328 7.938 20.568 1.00 95.75 93 LEU A O 1
ATOM 809 N N . ALA A 1 94 ? -7.574 6.196 19.359 1.00 96.38 94 ALA A N 1
ATOM 810 C CA . ALA A 1 94 ? -7.852 5.157 20.343 1.00 96.38 94 ALA A CA 1
ATOM 811 C C . ALA A 1 94 ? -7.064 5.371 21.642 1.00 96.38 94 ALA A C 1
ATOM 813 O O . ALA A 1 94 ? -7.628 5.241 22.725 1.00 96.38 94 ALA A O 1
ATOM 814 N N . GLU A 1 95 ? -5.786 5.745 21.532 1.00 95.31 95 GLU A N 1
ATOM 815 C CA . GLU A 1 95 ? -4.937 6.098 22.675 1.00 95.31 95 GLU A CA 1
ATOM 816 C C . GLU A 1 95 ? -5.461 7.350 23.384 1.00 95.31 95 GLU A C 1
ATOM 818 O O . GLU A 1 95 ? -5.671 7.325 24.590 1.00 95.31 95 GLU A O 1
ATOM 823 N N . LYS A 1 96 ? -5.778 8.415 22.636 1.00 95.56 96 LYS A N 1
ATOM 824 C CA . LYS A 1 96 ? -6.334 9.658 23.201 1.00 95.56 96 LYS A CA 1
ATOM 825 C C . LYS A 1 96 ? -7.680 9.457 23.910 1.00 95.56 96 LYS A C 1
ATOM 827 O O . LYS A 1 96 ? -8.008 10.205 24.825 1.00 95.56 96 LYS A O 1
ATOM 832 N N . LYS A 1 97 ? -8.492 8.516 23.430 1.00 95.00 97 LYS A N 1
ATOM 833 C CA . LYS A 1 97 ? -9.819 8.187 23.971 1.00 95.00 97 LYS A CA 1
ATOM 834 C C . LYS A 1 97 ? -9.779 7.063 25.010 1.00 95.00 97 LYS A C 1
ATOM 836 O O . LYS A 1 97 ? -10.835 6.691 25.505 1.00 95.00 97 LYS A O 1
ATOM 841 N N . GLU A 1 98 ? -8.596 6.517 25.298 1.00 93.88 98 GLU A N 1
ATOM 842 C CA . GLU A 1 98 ? -8.365 5.474 26.303 1.00 93.88 98 GLU A CA 1
ATOM 843 C C . GLU A 1 98 ? -9.298 4.256 26.159 1.00 93.88 98 GLU A C 1
ATOM 845 O O . GLU A 1 98 ? -9.749 3.668 27.138 1.00 93.88 98 GLU A O 1
ATOM 850 N N . ILE A 1 99 ? -9.567 3.812 24.924 1.00 93.38 99 ILE A N 1
ATOM 851 C CA . ILE A 1 99 ? -10.539 2.730 24.645 1.00 93.38 99 ILE A CA 1
ATOM 852 C C . ILE A 1 99 ? -10.062 1.316 25.055 1.00 93.38 99 ILE A C 1
ATOM 854 O O . ILE A 1 99 ? -10.661 0.310 24.665 1.00 93.38 99 ILE A O 1
ATOM 858 N N . GLY A 1 100 ? -8.979 1.222 25.830 1.00 91.38 100 GLY A N 1
ATOM 859 C CA . GLY A 1 100 ? -8.465 -0.027 26.396 1.00 91.38 100 GLY A CA 1
ATOM 860 C C . GLY A 1 100 ? -7.586 -0.860 25.461 1.00 91.38 100 GLY A C 1
ATOM 861 O O . GLY A 1 100 ? -7.483 -2.070 25.648 1.00 91.38 100 GLY A O 1
ATOM 862 N N . LEU A 1 101 ? -6.958 -0.254 24.448 1.00 95.88 101 LEU A N 1
ATOM 863 C CA . LEU A 1 101 ? -5.972 -0.954 23.621 1.00 95.88 101 LEU A CA 1
ATOM 864 C C . LEU A 1 101 ? -4.576 -0.913 24.243 1.00 95.88 101 LEU A C 1
ATOM 866 O O . LEU A 1 101 ? -4.146 0.099 24.791 1.00 95.88 101 LEU A O 1
ATOM 870 N N . ILE A 1 102 ? -3.827 -1.998 24.060 1.00 95.25 102 ILE A N 1
ATOM 871 C CA . ILE A 1 102 ? -2.424 -2.078 24.475 1.00 95.25 102 ILE A CA 1
ATOM 872 C C . ILE A 1 102 ? -1.581 -1.111 23.615 1.00 95.25 102 ILE A C 1
ATOM 874 O O . ILE A 1 102 ? -1.861 -0.958 22.414 1.00 95.25 102 ILE A O 1
ATOM 878 N N . PRO A 1 103 ? -0.556 -0.451 24.189 1.00 96.12 103 PRO A N 1
ATOM 879 C CA . PRO A 1 103 ? 0.395 0.349 23.424 1.00 96.12 103 PRO A CA 1
ATOM 880 C C . PRO A 1 103 ? 1.076 -0.456 22.312 1.00 96.12 103 PRO A C 1
ATOM 882 O O . PRO A 1 103 ? 1.451 -1.616 22.492 1.00 96.12 103 PRO A O 1
ATOM 885 N N . LEU A 1 104 ? 1.272 0.175 21.155 1.00 97.38 104 LEU A N 1
ATOM 886 C CA . LEU A 1 104 ? 2.012 -0.446 20.058 1.00 97.38 104 LEU A CA 1
ATOM 887 C C . LEU A 1 104 ? 3.484 -0.648 20.434 1.00 97.38 104 LEU A C 1
ATOM 889 O O . LEU A 1 104 ? 4.104 0.227 21.043 1.00 97.38 104 LEU A O 1
ATOM 893 N N . ASN A 1 105 ? 4.064 -1.765 19.994 1.00 96.75 105 ASN A N 1
ATOM 894 C CA . ASN A 1 105 ? 5.513 -1.951 20.045 1.00 96.75 105 ASN A CA 1
ATOM 895 C C . ASN A 1 105 ? 6.226 -1.089 18.986 1.00 96.75 105 ASN A C 1
ATOM 897 O O . ASN A 1 105 ? 5.619 -0.646 18.004 1.00 96.75 105 ASN A O 1
ATOM 901 N N . ASP A 1 106 ? 7.529 -0.889 19.171 1.00 97.62 106 ASP A N 1
ATOM 902 C CA . ASP A 1 106 ? 8.311 0.027 18.335 1.00 97.62 106 ASP A CA 1
ATOM 903 C C . ASP A 1 106 ? 8.431 -0.442 16.885 1.00 97.62 106 ASP A C 1
ATOM 905 O O . ASP A 1 106 ? 8.386 0.379 15.971 1.00 97.62 106 ASP A O 1
ATOM 909 N N . LYS A 1 107 ? 8.456 -1.760 16.646 1.00 97.38 107 LYS A N 1
ATOM 910 C CA . LYS A 1 107 ? 8.434 -2.317 15.287 1.00 97.38 107 LYS A CA 1
ATOM 911 C C . LYS A 1 107 ? 7.201 -1.840 14.517 1.00 97.38 107 LYS A C 1
ATOM 913 O O . LYS A 1 107 ? 7.332 -1.326 13.412 1.00 97.38 107 LYS A O 1
ATOM 918 N N . ILE A 1 108 ? 6.003 -1.991 15.087 1.00 98.38 108 ILE A N 1
ATOM 919 C CA . ILE A 1 108 ? 4.765 -1.565 14.419 1.00 98.38 108 ILE A CA 1
ATOM 920 C C . ILE A 1 108 ? 4.719 -0.042 14.280 1.00 98.38 108 ILE A C 1
ATOM 922 O O . ILE A 1 108 ? 4.337 0.450 13.221 1.00 98.38 108 ILE A O 1
ATOM 926 N N . LYS A 1 109 ? 5.141 0.714 15.302 1.00 97.88 109 LYS A N 1
ATOM 927 C CA . LYS A 1 109 ? 5.210 2.182 15.212 1.00 97.88 109 LYS A CA 1
ATOM 928 C C . LYS A 1 109 ? 6.081 2.633 14.039 1.00 97.88 109 LYS A C 1
ATOM 930 O O . LYS A 1 109 ? 5.633 3.483 13.269 1.00 97.88 109 LYS A O 1
ATOM 935 N N . ASN A 1 110 ? 7.262 2.037 13.879 1.00 98.06 110 ASN A N 1
ATOM 936 C CA . ASN A 1 110 ? 8.190 2.352 12.794 1.00 98.06 110 ASN A CA 1
ATOM 937 C C . ASN A 1 110 ? 7.589 2.014 11.428 1.00 98.06 110 ASN A C 1
ATOM 939 O O . ASN A 1 110 ? 7.552 2.885 10.564 1.00 98.06 110 ASN A O 1
ATOM 943 N N . ILE A 1 111 ? 6.988 0.827 11.271 1.00 98.31 111 ILE A N 1
ATOM 944 C CA . ILE A 1 111 ? 6.300 0.455 10.023 1.00 98.31 111 ILE A CA 1
ATOM 945 C C . ILE A 1 111 ? 5.201 1.471 9.674 1.00 98.31 111 ILE A C 1
ATOM 947 O O . ILE A 1 111 ? 5.052 1.854 8.517 1.00 98.31 111 ILE A O 1
ATOM 951 N N . LEU A 1 112 ? 4.431 1.950 10.657 1.00 98.12 112 LEU A N 1
ATOM 952 C CA . LEU A 1 112 ? 3.391 2.955 10.414 1.00 98.12 112 LEU A CA 1
ATOM 953 C C . LEU A 1 112 ? 3.966 4.330 10.039 1.00 98.12 112 LEU A C 1
ATOM 955 O O . LEU A 1 112 ? 3.324 5.057 9.283 1.00 98.12 112 LEU A O 1
ATOM 959 N N . VAL A 1 113 ? 5.128 4.715 10.580 1.00 97.12 113 VAL A N 1
ATOM 960 C CA . VAL A 1 113 ? 5.825 5.956 10.186 1.00 97.12 113 VAL A CA 1
ATOM 961 C C . VAL A 1 113 ? 6.297 5.840 8.740 1.00 97.12 113 VAL A C 1
ATOM 963 O O . VAL A 1 113 ? 6.004 6.713 7.926 1.00 97.12 113 VAL A O 1
ATOM 966 N N . GLU A 1 114 ? 6.972 4.744 8.406 1.00 96.06 114 GLU A N 1
ATOM 967 C CA . GLU A 1 114 ? 7.458 4.475 7.054 1.00 96.06 114 GLU A CA 1
ATOM 968 C C . GLU A 1 114 ? 6.308 4.414 6.048 1.00 96.06 114 GLU A C 1
ATOM 970 O O . GLU A 1 114 ? 6.399 5.019 4.985 1.00 96.06 114 GLU A O 1
ATOM 975 N N . ALA A 1 115 ? 5.191 3.777 6.405 1.00 96.06 115 ALA A N 1
ATOM 976 C CA . ALA A 1 115 ? 3.998 3.731 5.568 1.00 96.06 115 ALA A CA 1
ATOM 977 C C . ALA A 1 115 ? 3.400 5.120 5.310 1.00 96.06 115 ALA A C 1
ATOM 979 O O . ALA A 1 115 ? 2.983 5.401 4.189 1.00 96.06 115 ALA A O 1
ATOM 980 N N . ASN A 1 116 ? 3.362 6.000 6.318 1.00 95.75 116 ASN A N 1
ATOM 981 C CA . ASN A 1 116 ? 2.911 7.381 6.131 1.00 95.75 116 ASN A CA 1
ATOM 982 C C . ASN A 1 116 ? 3.834 8.144 5.171 1.00 95.75 116 ASN A C 1
ATOM 984 O O . ASN A 1 116 ? 3.354 8.790 4.240 1.00 95.75 116 ASN A O 1
ATOM 988 N N . ASN A 1 117 ? 5.150 8.013 5.354 1.00 93.06 117 ASN A N 1
ATOM 989 C CA . ASN A 1 117 ? 6.129 8.626 4.464 1.00 93.06 117 ASN A CA 1
ATOM 990 C C . ASN A 1 117 ? 5.954 8.101 3.034 1.00 93.06 117 ASN A C 1
ATOM 992 O O . ASN A 1 117 ? 5.744 8.889 2.115 1.00 93.06 117 ASN A O 1
ATOM 996 N N . ALA A 1 118 ? 5.960 6.780 2.846 1.00 91.75 118 ALA A N 1
ATOM 997 C CA . ALA A 1 118 ? 5.804 6.140 1.544 1.00 91.75 118 ALA A CA 1
ATOM 998 C C . ALA A 1 118 ? 4.489 6.530 0.854 1.00 91.75 118 ALA A C 1
ATOM 1000 O O . ALA A 1 118 ? 4.486 6.789 -0.350 1.00 91.75 118 ALA A O 1
ATOM 1001 N N . ARG A 1 119 ? 3.386 6.648 1.608 1.00 91.75 119 ARG A N 1
ATOM 1002 C CA . ARG A 1 119 ? 2.105 7.166 1.107 1.00 91.75 119 ARG A CA 1
ATOM 1003 C C . ARG A 1 119 ? 2.263 8.571 0.540 1.00 91.75 119 ARG A C 1
ATOM 1005 O O . ARG A 1 119 ? 1.814 8.819 -0.575 1.00 91.75 119 ARG A O 1
ATOM 1012 N N . ASN A 1 120 ? 2.879 9.482 1.295 1.00 88.25 120 ASN A N 1
ATOM 1013 C CA . ASN A 1 120 ? 3.064 10.870 0.866 1.00 88.25 120 ASN A CA 1
ATOM 101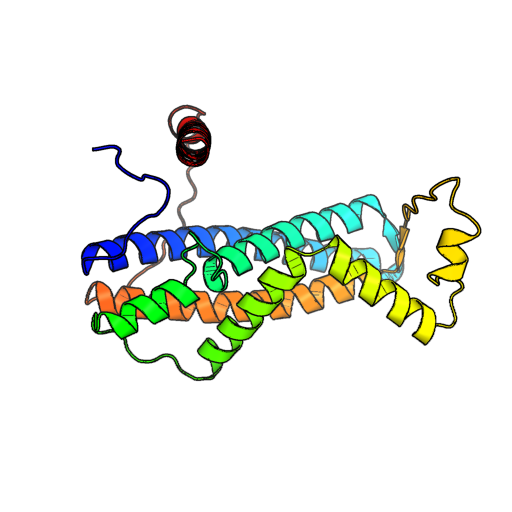4 C C . ASN A 1 120 ? 3.925 10.934 -0.401 1.00 88.25 120 ASN A C 1
ATOM 1016 O O . ASN A 1 120 ? 3.497 11.523 -1.389 1.00 88.25 120 ASN A O 1
ATOM 1020 N N . TRP A 1 121 ? 5.062 10.235 -0.422 1.00 84.25 121 TRP A N 1
ATOM 1021 C CA . TRP A 1 121 ? 5.914 10.122 -1.612 1.00 84.25 121 TRP A CA 1
ATOM 1022 C C . TRP A 1 121 ? 5.147 9.574 -2.825 1.00 84.25 121 TRP A C 1
ATOM 1024 O O . TRP A 1 121 ? 5.218 10.137 -3.914 1.00 84.25 121 TRP A O 1
ATOM 1034 N N . SER A 1 122 ? 4.343 8.525 -2.634 1.00 82.25 122 SER A N 1
ATOM 1035 C CA . SER A 1 122 ? 3.574 7.895 -3.717 1.00 82.25 122 SER A CA 1
ATOM 1036 C C . SER A 1 122 ? 2.408 8.750 -4.227 1.00 82.25 122 SER A C 1
ATOM 1038 O O . SER A 1 122 ? 1.917 8.503 -5.323 1.00 82.25 122 SER A O 1
ATOM 1040 N N . CYS A 1 123 ? 1.948 9.741 -3.456 1.00 78.69 123 CYS A N 1
ATOM 1041 C CA . CYS A 1 123 ? 0.889 10.671 -3.866 1.00 78.69 123 CYS A CA 1
ATOM 1042 C C . CYS A 1 123 ? 1.436 11.984 -4.460 1.00 78.69 123 CYS A C 1
ATOM 1044 O O . CYS A 1 123 ? 0.685 12.707 -5.110 1.00 78.69 123 CYS A O 1
ATOM 1046 N N . HIS A 1 124 ? 2.730 12.279 -4.286 1.00 81.19 124 HIS A N 1
ATOM 1047 C CA . HIS A 1 124 ? 3.416 13.464 -4.823 1.00 81.19 124 HIS A CA 1
ATOM 1048 C C . HIS A 1 124 ? 4.350 13.115 -5.998 1.00 81.19 124 HIS A C 1
ATOM 1050 O O . HIS A 1 124 ? 5.446 13.656 -6.129 1.00 81.19 124 HIS A O 1
ATOM 1056 N N . ILE A 1 125 ? 3.891 12.213 -6.878 1.00 80.12 125 ILE A N 1
ATOM 1057 C CA . ILE A 1 125 ? 4.699 11.587 -7.939 1.00 80.12 125 ILE A CA 1
ATOM 1058 C C . ILE A 1 125 ? 5.499 12.602 -8.770 1.00 80.12 125 ILE A C 1
ATOM 1060 O O . ILE A 1 125 ? 6.705 12.398 -8.869 1.00 80.12 125 ILE A O 1
ATOM 1064 N N . PRO A 1 126 ? 4.919 13.681 -9.343 1.00 84.50 126 PRO A N 1
ATOM 1065 C CA . PRO A 1 126 ? 5.660 14.524 -10.285 1.00 84.50 126 PRO A CA 1
ATOM 1066 C C . PRO A 1 126 ? 6.877 15.215 -9.661 1.00 84.50 126 PRO A C 1
ATOM 1068 O O . PRO A 1 126 ? 7.959 15.199 -10.239 1.00 84.50 126 PRO A O 1
ATOM 1071 N N . GLU A 1 127 ? 6.715 15.789 -8.468 1.00 84.50 127 GLU A N 1
ATOM 1072 C CA . GLU A 1 127 ? 7.786 16.505 -7.770 1.00 84.50 127 GLU A CA 1
ATOM 1073 C C . GLU A 1 127 ? 8.879 15.538 -7.304 1.00 84.50 127 GLU A C 1
ATOM 1075 O O . GLU A 1 127 ? 10.066 15.754 -7.563 1.00 84.50 127 GLU A O 1
ATOM 1080 N N . SER A 1 128 ? 8.475 14.427 -6.684 1.00 84.44 128 SER A N 1
ATOM 1081 C CA . SER A 1 128 ? 9.394 13.393 -6.216 1.00 84.44 128 SER A CA 1
ATOM 1082 C C . SER A 1 128 ? 10.187 12.755 -7.357 1.00 84.44 128 SER A C 1
ATOM 1084 O O . SER A 1 128 ? 11.399 12.582 -7.229 1.00 84.44 128 SER A O 1
ATOM 1086 N N . TYR A 1 129 ? 9.532 12.432 -8.479 1.00 86.88 129 TYR A N 1
ATOM 1087 C CA . TYR A 1 129 ? 10.204 11.856 -9.646 1.00 86.88 129 TYR A CA 1
ATOM 1088 C C . TYR A 1 129 ? 11.166 12.842 -10.287 1.00 86.88 129 TYR A C 1
ATOM 1090 O O . TYR A 1 129 ? 12.292 12.457 -10.579 1.00 86.88 129 TYR A O 1
ATOM 1098 N N . LEU A 1 130 ? 10.767 14.104 -10.468 1.00 89.38 130 LEU A N 1
ATOM 1099 C CA . LEU A 1 130 ? 11.625 15.101 -11.105 1.00 89.38 130 LEU A CA 1
ATOM 1100 C C . LEU A 1 130 ? 12.924 15.310 -10.314 1.00 89.38 130 LEU A C 1
ATOM 1102 O O . LEU A 1 130 ? 14.012 15.336 -10.888 1.00 89.38 130 LEU A O 1
ATOM 1106 N N . HIS A 1 131 ? 12.824 15.410 -8.985 1.00 88.19 131 HIS A N 1
ATOM 1107 C CA . HIS A 1 131 ? 14.001 15.491 -8.124 1.00 88.19 131 HIS A CA 1
ATOM 1108 C C . HIS A 1 131 ? 14.867 14.230 -8.206 1.00 88.19 131 HIS A C 1
ATOM 1110 O O . HIS A 1 131 ? 16.082 14.337 -8.378 1.00 88.19 131 HIS A O 1
ATOM 1116 N N . ALA A 1 132 ? 14.257 13.044 -8.124 1.00 89.56 132 ALA A N 1
ATOM 1117 C CA . ALA A 1 132 ? 14.982 11.780 -8.210 1.00 89.56 132 ALA A CA 1
ATOM 1118 C C . ALA A 1 132 ? 15.675 11.593 -9.569 1.00 89.56 132 ALA A C 1
ATOM 1120 O O . ALA A 1 132 ? 16.797 11.092 -9.623 1.00 89.56 132 ALA A O 1
ATOM 1121 N N . GLU A 1 133 ? 15.041 12.022 -10.659 1.00 90.12 133 GLU A N 1
ATOM 1122 C CA . GLU A 1 133 ? 15.580 11.914 -12.011 1.00 90.12 133 GLU A CA 1
ATOM 1123 C C . GLU A 1 133 ? 16.791 12.829 -12.208 1.00 90.12 133 GLU A C 1
ATOM 1125 O O . GLU A 1 133 ? 17.802 12.379 -12.747 1.00 90.12 133 GLU A O 1
ATOM 1130 N N . PHE A 1 134 ? 16.755 14.068 -11.701 1.00 91.62 134 PHE A N 1
ATOM 1131 C CA . PHE A 1 134 ? 17.930 14.945 -11.717 1.00 91.62 134 PHE A CA 1
ATOM 1132 C C . PHE A 1 134 ? 19.098 14.376 -10.901 1.00 91.62 134 PHE A C 1
ATOM 1134 O O . PHE A 1 134 ? 20.238 14.388 -11.372 1.00 91.62 134 PHE A O 1
ATOM 1141 N N . GLU A 1 135 ? 18.839 13.835 -9.708 1.00 93.25 135 GLU A N 1
ATOM 1142 C CA . GLU A 1 135 ? 19.886 13.217 -8.884 1.00 93.25 135 GLU A CA 1
ATOM 1143 C C . GLU A 1 135 ? 20.456 11.950 -9.538 1.00 93.25 135 GLU A C 1
ATOM 1145 O O . GLU A 1 135 ? 21.675 11.753 -9.574 1.00 93.25 135 GLU A O 1
ATOM 1150 N N . ALA A 1 136 ? 19.603 11.109 -10.129 1.00 93.06 136 ALA A N 1
ATOM 1151 C CA . ALA A 1 136 ? 20.032 9.929 -10.872 1.00 93.06 136 ALA A CA 1
ATOM 1152 C C . ALA A 1 136 ? 20.842 10.311 -12.118 1.00 93.06 136 ALA A C 1
ATOM 1154 O O . ALA A 1 136 ? 21.881 9.706 -12.388 1.00 93.06 136 ALA A O 1
ATOM 1155 N N . ALA A 1 137 ? 20.414 11.334 -12.859 1.00 91.19 137 ALA A N 1
ATOM 1156 C CA . ALA A 1 137 ? 21.133 11.830 -14.022 1.00 91.19 137 ALA A CA 1
ATOM 1157 C C . ALA A 1 137 ? 22.523 12.342 -13.642 1.00 91.19 137 ALA A C 1
ATOM 1159 O O . ALA A 1 137 ? 23.504 11.948 -14.271 1.00 91.19 137 ALA A O 1
ATOM 1160 N N . LYS A 1 138 ? 22.628 13.120 -12.559 1.00 91.75 138 LYS A N 1
ATOM 1161 C CA . LYS A 1 138 ? 23.907 13.582 -12.009 1.00 91.75 138 LYS A CA 1
ATOM 1162 C C . LYS A 1 138 ? 24.801 12.414 -11.593 1.00 91.75 138 LYS A C 1
ATOM 1164 O O . LYS A 1 138 ? 25.963 12.367 -11.981 1.00 91.75 138 LYS A O 1
ATOM 1169 N N . LYS A 1 139 ? 24.261 11.444 -10.848 1.00 94.50 139 LYS A N 1
ATOM 1170 C CA . LYS A 1 139 ? 24.998 10.253 -10.391 1.00 94.50 139 LYS A CA 1
ATOM 1171 C C . LYS A 1 139 ? 25.532 9.409 -11.552 1.00 94.50 139 LYS A C 1
ATOM 1173 O O . LYS A 1 139 ? 26.614 8.841 -11.448 1.00 94.50 139 LYS A O 1
ATOM 1178 N N . HIS A 1 140 ? 24.771 9.313 -12.639 1.00 92.69 140 HIS A N 1
ATOM 1179 C CA . HIS A 1 140 ? 25.098 8.486 -13.799 1.00 92.69 140 HIS A CA 1
ATOM 1180 C C . HIS A 1 140 ? 25.656 9.282 -14.990 1.00 92.69 140 HIS A C 1
ATOM 1182 O O . HIS A 1 140 ? 25.739 8.730 -16.085 1.00 92.69 140 HIS A O 1
ATOM 1188 N N . ASN A 1 141 ? 26.039 10.551 -14.793 1.00 88.88 141 ASN A N 1
ATOM 1189 C CA . ASN A 1 141 ? 26.551 11.450 -15.836 1.00 88.88 141 ASN A CA 1
ATOM 1190 C C . ASN A 1 141 ? 25.673 11.484 -17.105 1.00 88.88 141 ASN A C 1
ATOM 1192 O O . ASN A 1 141 ? 26.177 11.490 -18.228 1.00 88.88 141 ASN A O 1
ATOM 1196 N N . LYS A 1 142 ? 24.345 11.475 -16.936 1.00 86.38 142 LYS A N 1
ATOM 1197 C CA . LYS A 1 142 ? 23.386 11.615 -18.038 1.00 86.38 142 LYS A CA 1
ATOM 1198 C C . LYS A 1 142 ? 23.099 13.089 -18.314 1.00 86.38 142 LYS A C 1
ATOM 1200 O O . LYS A 1 142 ? 22.988 13.893 -17.393 1.00 86.38 142 LYS A O 1
ATOM 1205 N N . ASN A 1 143 ? 22.876 13.416 -19.586 1.00 80.69 143 ASN A N 1
ATOM 1206 C CA . ASN A 1 143 ? 22.502 14.759 -20.043 1.00 80.69 143 ASN A CA 1
ATOM 1207 C C . ASN A 1 143 ? 21.018 15.070 -19.779 1.00 80.69 143 ASN A C 1
ATOM 1209 O O . ASN A 1 143 ? 20.257 15.347 -20.702 1.00 80.69 143 ASN A O 1
ATOM 1213 N N . PHE A 1 144 ? 20.603 15.014 -18.515 1.00 84.88 144 PHE A N 1
ATOM 1214 C CA . PHE A 1 144 ? 19.285 15.455 -18.069 1.00 84.88 144 PHE A CA 1
ATOM 1215 C C . PHE A 1 144 ? 19.459 16.442 -16.911 1.00 84.88 144 PHE A C 1
ATOM 1217 O O . PHE A 1 144 ? 19.707 16.058 -15.770 1.00 84.88 144 PHE A O 1
ATOM 1224 N N . SER A 1 145 ? 19.396 17.736 -17.233 1.00 85.50 145 SER A N 1
ATOM 1225 C CA . SER A 1 145 ? 19.509 18.849 -16.284 1.00 85.50 145 SER A CA 1
ATOM 1226 C C . SER A 1 145 ? 18.434 19.894 -16.564 1.00 85.50 145 SER A C 1
ATOM 1228 O O . SER A 1 145 ? 17.834 19.904 -17.642 1.00 85.50 145 SER A O 1
ATOM 1230 N N . LYS A 1 146 ? 18.217 20.810 -15.616 1.00 86.75 146 LYS A N 1
ATOM 1231 C CA . LYS A 1 146 ? 17.274 21.924 -15.790 1.00 86.75 146 LYS A CA 1
ATOM 1232 C C . LYS A 1 146 ? 17.602 22.748 -17.038 1.00 86.75 146 LYS A C 1
ATOM 1234 O O . LYS A 1 146 ? 16.718 23.039 -17.836 1.00 86.75 146 LYS A O 1
ATOM 1239 N N . GLU A 1 147 ? 18.877 23.070 -17.240 1.00 85.94 147 GLU A N 1
ATOM 1240 C CA . GLU A 1 147 ? 19.361 23.825 -18.398 1.00 85.94 147 GLU A CA 1
ATOM 1241 C C . GLU A 1 147 ? 19.156 23.041 -19.697 1.00 85.94 147 GLU A C 1
ATOM 1243 O O . GLU A 1 147 ? 18.790 23.628 -20.713 1.00 85.94 147 GLU A O 1
ATOM 1248 N N . GLY A 1 148 ? 19.362 21.719 -19.667 1.00 83.56 148 GLY A N 1
ATOM 1249 C CA . GLY A 1 148 ? 19.127 20.836 -20.809 1.00 83.56 148 GLY A CA 1
ATOM 1250 C C . GLY A 1 148 ? 17.659 20.808 -21.238 1.00 83.56 148 GLY A C 1
ATOM 1251 O O . GLY A 1 148 ? 17.367 20.994 -22.418 1.00 83.56 148 GLY A O 1
ATOM 1252 N N . VAL A 1 149 ? 16.740 20.660 -20.277 1.00 85.44 149 VAL A N 1
ATOM 1253 C CA . VAL A 1 149 ? 15.287 20.654 -20.528 1.00 85.44 149 VAL A CA 1
ATOM 1254 C C . VAL A 1 149 ? 14.812 22.000 -21.087 1.00 85.44 149 VAL A C 1
ATOM 1256 O O . VAL A 1 149 ? 14.043 22.031 -22.042 1.00 85.44 149 VAL A O 1
ATOM 1259 N N . ILE A 1 150 ? 15.305 23.123 -20.551 1.00 87.06 150 ILE A N 1
ATOM 1260 C CA . ILE A 1 150 ? 14.922 24.467 -21.025 1.00 87.06 150 ILE A CA 1
ATOM 1261 C C . ILE A 1 150 ? 15.450 24.749 -22.439 1.00 87.06 150 ILE A C 1
ATOM 1263 O O . ILE A 1 150 ? 14.785 25.429 -23.216 1.00 87.06 150 ILE A O 1
ATOM 1267 N N . ARG A 1 151 ? 16.643 24.247 -22.787 1.00 85.50 151 ARG A N 1
ATOM 1268 C CA . ARG A 1 151 ? 17.256 24.472 -24.108 1.00 85.50 151 ARG A CA 1
ATOM 1269 C C . ARG A 1 151 ? 16.554 23.724 -25.240 1.00 85.50 151 ARG A C 1
ATOM 1271 O O . ARG A 1 151 ? 16.619 24.185 -26.375 1.00 85.50 151 ARG A O 1
ATOM 1278 N N . ILE A 1 152 ? 15.904 22.597 -24.949 1.00 81.44 152 ILE A N 1
ATOM 1279 C CA . ILE A 1 152 ? 15.172 21.791 -25.935 1.00 81.44 152 ILE A CA 1
ATOM 1280 C C . ILE A 1 152 ? 13.748 21.556 -25.408 1.00 81.44 152 ILE A C 1
ATOM 1282 O O . ILE A 1 152 ? 13.402 20.442 -25.019 1.00 81.44 152 ILE A O 1
ATOM 1286 N N . PRO A 1 153 ? 12.906 22.605 -25.369 1.00 81.31 153 PRO A N 1
ATOM 1287 C CA . PRO A 1 153 ? 11.570 22.499 -24.792 1.00 81.31 153 PRO A CA 1
ATOM 1288 C C . PRO A 1 153 ? 10.597 21.733 -25.703 1.00 81.31 153 PRO A C 1
ATOM 1290 O O . PRO A 1 153 ? 9.504 21.373 -25.271 1.00 81.31 153 PRO A O 1
ATOM 1293 N N . SER A 1 154 ? 10.960 21.516 -26.974 1.00 88.12 154 SER A N 1
ATOM 1294 C CA . SER A 1 154 ? 10.124 20.850 -27.968 1.00 88.12 154 SER A CA 1
ATOM 1295 C C . SER A 1 154 ? 10.968 20.077 -28.992 1.00 88.12 154 SER A C 1
ATOM 1297 O O . SER A 1 154 ? 12.011 20.587 -29.415 1.00 88.12 154 SER A O 1
ATOM 1299 N N . PRO A 1 155 ? 10.511 18.888 -29.430 1.00 88.38 155 PRO A N 1
ATOM 1300 C CA . PRO A 1 155 ? 9.320 18.183 -28.943 1.00 88.38 155 PRO A CA 1
ATOM 1301 C C . PRO A 1 155 ? 9.523 17.592 -27.540 1.00 88.38 155 PRO A C 1
ATOM 1303 O O . PRO A 1 155 ? 10.642 17.271 -27.146 1.00 88.38 155 PRO A O 1
ATOM 1306 N N . ILE A 1 156 ? 8.428 17.399 -26.798 1.00 88.19 156 ILE A N 1
ATOM 1307 C CA . ILE A 1 156 ? 8.459 16.595 -25.570 1.00 88.19 156 ILE A CA 1
ATOM 1308 C C . ILE A 1 156 ? 8.620 15.129 -25.981 1.00 88.19 156 ILE A C 1
ATOM 1310 O O . ILE A 1 156 ? 7.743 14.558 -26.631 1.00 88.19 156 ILE A O 1
ATOM 1314 N N . ILE A 1 157 ? 9.747 14.524 -25.609 1.00 86.38 157 ILE A N 1
ATOM 1315 C CA . ILE A 1 157 ? 10.036 13.119 -25.900 1.00 86.38 157 ILE A CA 1
ATOM 1316 C C . ILE A 1 157 ? 9.430 12.239 -24.808 1.00 86.38 157 ILE A C 1
ATOM 1318 O O . ILE A 1 157 ? 9.811 12.328 -23.644 1.00 86.38 157 ILE A O 1
ATOM 1322 N N . VAL A 1 158 ? 8.509 11.356 -25.198 1.00 89.50 158 VAL A N 1
ATOM 1323 C CA . VAL A 1 158 ? 7.935 10.334 -24.315 1.00 89.50 158 VAL A CA 1
ATOM 1324 C C . VAL A 1 158 ? 8.604 8.998 -24.612 1.00 89.50 158 VAL A C 1
ATOM 1326 O O . VAL A 1 158 ? 8.436 8.433 -25.693 1.00 89.50 158 VAL A O 1
ATOM 1329 N N . THR A 1 159 ? 9.366 8.487 -23.648 1.00 89.62 159 THR A N 1
ATOM 1330 C CA . THR A 1 159 ? 10.074 7.209 -23.784 1.00 89.62 159 THR A CA 1
ATOM 1331 C C . THR A 1 159 ? 9.198 6.066 -23.286 1.00 89.62 159 THR A C 1
ATOM 1333 O O . THR A 1 159 ? 8.810 6.039 -22.122 1.00 89.62 159 THR A O 1
ATOM 1336 N N . ILE A 1 160 ? 8.920 5.097 -24.161 1.00 93.69 160 ILE A N 1
ATOM 1337 C CA . ILE A 1 160 ? 8.239 3.845 -23.814 1.00 93.69 160 ILE A CA 1
ATOM 1338 C C . ILE A 1 160 ? 9.172 2.690 -24.167 1.00 93.69 160 ILE A C 1
ATOM 1340 O O . ILE A 1 160 ? 9.504 2.470 -25.335 1.00 93.69 160 ILE A O 1
ATOM 1344 N N . HIS A 1 161 ? 9.602 1.944 -23.155 1.00 94.31 161 HIS A N 1
ATOM 1345 C CA . HIS A 1 161 ? 10.487 0.802 -23.342 1.00 94.31 161 HIS A CA 1
ATOM 1346 C C . HIS A 1 161 ? 9.688 -0.424 -23.794 1.00 94.31 161 HIS A C 1
ATOM 1348 O O . HIS A 1 161 ? 8.810 -0.905 -23.083 1.00 94.31 161 HIS A O 1
ATOM 1354 N N . LYS A 1 162 ? 10.011 -0.956 -24.981 1.00 96.94 162 LYS A N 1
ATOM 1355 C CA . LYS A 1 162 ? 9.389 -2.185 -25.513 1.00 96.94 162 LYS A CA 1
ATOM 1356 C C . LYS A 1 162 ? 9.833 -3.450 -24.780 1.00 96.94 162 LYS A C 1
ATOM 1358 O O . LYS A 1 162 ? 9.151 -4.462 -24.854 1.00 96.94 162 LYS A O 1
ATOM 1363 N N . THR A 1 163 ? 10.965 -3.396 -24.091 1.00 97.19 163 THR A N 1
ATOM 1364 C CA . THR A 1 163 ? 11.554 -4.515 -23.354 1.00 97.19 163 THR A CA 1
ATOM 1365 C C . THR A 1 163 ? 12.329 -3.986 -22.158 1.00 97.19 163 THR A C 1
ATOM 1367 O O . THR A 1 163 ? 12.959 -2.931 -22.258 1.00 97.19 163 THR A O 1
ATOM 1370 N N . HIS A 1 164 ? 12.347 -4.750 -21.072 1.00 96.50 164 HIS A N 1
ATOM 1371 C CA . HIS A 1 164 ? 13.195 -4.504 -19.907 1.00 96.50 164 HIS A CA 1
ATOM 1372 C C . HIS A 1 164 ? 14.076 -5.721 -19.651 1.00 96.50 164 HIS A C 1
ATOM 1374 O O . HIS A 1 164 ? 13.710 -6.846 -19.999 1.00 96.50 164 HIS A O 1
ATOM 1380 N N . SER A 1 165 ? 15.232 -5.506 -19.030 1.00 97.00 165 SER A N 1
ATOM 1381 C CA . SER A 1 165 ? 16.016 -6.618 -18.507 1.00 97.00 165 SER A CA 1
ATOM 1382 C C . SER A 1 165 ? 15.284 -7.253 -17.316 1.00 97.00 165 SER A C 1
ATOM 1384 O O . SER A 1 165 ? 14.517 -6.582 -16.616 1.00 97.00 165 SER A O 1
ATOM 1386 N N . ILE A 1 166 ? 15.477 -8.552 -17.092 1.00 96.38 166 ILE A N 1
ATOM 1387 C CA . ILE A 1 166 ? 14.771 -9.301 -16.041 1.00 96.38 166 ILE A CA 1
ATOM 1388 C C . ILE A 1 166 ? 15.042 -8.747 -14.632 1.00 96.38 166 ILE A C 1
ATOM 1390 O O . ILE A 1 166 ? 14.195 -8.866 -13.746 1.00 96.38 166 ILE A O 1
ATOM 1394 N N . GLU A 1 167 ? 16.173 -8.068 -14.430 1.00 96.81 167 GLU A N 1
ATOM 1395 C CA . GLU A 1 167 ? 16.549 -7.422 -13.171 1.00 96.81 167 GLU A CA 1
ATOM 1396 C C . GLU A 1 167 ? 15.516 -6.383 -12.718 1.00 96.81 167 GLU A C 1
ATOM 1398 O O . GLU A 1 167 ? 15.296 -6.231 -11.517 1.00 96.81 167 GLU A O 1
ATOM 1403 N N . TRP A 1 168 ? 14.821 -5.719 -13.650 1.00 97.25 168 TRP A N 1
ATOM 1404 C CA . TRP A 1 168 ? 13.724 -4.804 -13.317 1.00 97.25 168 TRP A CA 1
ATOM 1405 C C . TRP A 1 168 ? 12.571 -5.519 -12.613 1.00 97.25 168 TRP A C 1
ATOM 1407 O O . TRP A 1 168 ? 12.030 -5.012 -11.627 1.00 97.25 168 TRP A O 1
ATOM 1417 N N . LEU A 1 169 ? 12.200 -6.708 -13.097 1.00 97.56 169 LEU A N 1
ATOM 1418 C CA . LEU A 1 169 ? 11.157 -7.519 -12.475 1.00 97.56 169 LEU A CA 1
ATOM 1419 C C . LEU A 1 169 ? 11.630 -8.080 -11.129 1.00 97.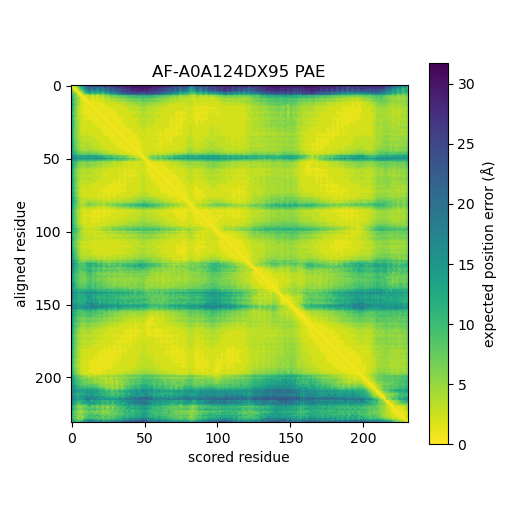56 169 LEU A C 1
ATOM 1421 O O . LEU A 1 169 ? 10.878 -8.063 -10.157 1.00 97.56 169 LEU A O 1
ATOM 1425 N N . MET A 1 170 ? 12.889 -8.518 -11.041 1.00 97.81 170 MET A N 1
ATOM 1426 C CA . MET A 1 170 ? 13.473 -9.008 -9.788 1.00 97.81 170 MET A CA 1
ATOM 1427 C C . MET A 1 170 ? 13.489 -7.928 -8.700 1.00 97.81 170 MET A C 1
ATOM 1429 O O . MET A 1 170 ? 13.114 -8.206 -7.559 1.00 97.81 170 MET A O 1
ATOM 1433 N N . HIS A 1 171 ? 13.870 -6.696 -9.050 1.00 97.56 171 HIS A N 1
ATOM 1434 C CA . HIS A 1 171 ? 13.836 -5.559 -8.132 1.00 97.56 171 HIS A CA 1
ATOM 1435 C C . HIS A 1 171 ? 12.408 -5.274 -7.658 1.00 97.56 171 HIS A C 1
ATOM 1437 O O . HIS A 1 171 ? 12.164 -5.158 -6.458 1.00 97.56 171 HIS A O 1
ATOM 1443 N N . LEU A 1 172 ? 11.445 -5.249 -8.588 1.00 97.69 172 LEU A N 1
ATOM 1444 C CA . LEU A 1 172 ? 10.035 -5.042 -8.267 1.00 97.69 172 LEU A CA 1
ATOM 1445 C C . LEU A 1 172 ? 9.505 -6.105 -7.292 1.00 97.69 172 LEU A C 1
ATOM 1447 O O . LEU A 1 172 ? 8.818 -5.766 -6.327 1.00 97.69 172 LEU A O 1
ATOM 1451 N N . VAL A 1 173 ? 9.842 -7.381 -7.503 1.00 98.25 173 VAL A N 1
ATOM 1452 C CA . VAL A 1 173 ? 9.464 -8.483 -6.603 1.00 98.25 173 VAL A CA 1
ATOM 1453 C C . VAL A 1 173 ? 10.090 -8.316 -5.222 1.00 98.25 173 VAL A C 1
ATOM 1455 O O . VAL A 1 173 ? 9.405 -8.514 -4.217 1.00 98.25 173 VAL A O 1
ATOM 1458 N N . ASN A 1 174 ? 11.368 -7.945 -5.151 1.00 98.00 174 ASN A N 1
ATOM 1459 C CA . ASN A 1 174 ? 12.065 -7.750 -3.883 1.00 98.00 174 ASN A CA 1
ATOM 1460 C C . ASN A 1 174 ? 11.427 -6.629 -3.047 1.00 98.00 174 ASN A C 1
ATOM 1462 O O . ASN A 1 174 ? 11.067 -6.847 -1.889 1.00 98.00 174 ASN A O 1
ATOM 1466 N N . ASP A 1 175 ? 11.191 -5.466 -3.654 1.00 96.38 175 ASP A N 1
ATOM 1467 C CA . ASP A 1 175 ? 10.529 -4.342 -2.982 1.00 96.38 175 ASP A CA 1
ATOM 1468 C C . ASP A 1 175 ? 9.107 -4.708 -2.547 1.00 96.38 175 ASP A C 1
ATOM 1470 O O . ASP A 1 175 ? 8.674 -4.412 -1.429 1.00 96.38 175 ASP A O 1
ATOM 1474 N N . SER A 1 176 ? 8.384 -5.424 -3.409 1.00 97.81 176 SER A N 1
ATOM 1475 C CA . SER A 1 176 ? 7.021 -5.872 -3.129 1.00 97.81 176 SER A CA 1
ATOM 1476 C C . SER A 1 176 ? 6.965 -6.864 -1.964 1.00 97.81 176 SER A C 1
ATOM 1478 O O . SER A 1 176 ? 6.031 -6.806 -1.163 1.00 97.81 176 SER A O 1
ATOM 1480 N N . LYS A 1 177 ? 7.964 -7.743 -1.806 1.00 98.25 177 LYS A N 1
ATOM 1481 C CA . LYS A 1 177 ? 8.081 -8.644 -0.644 1.00 98.25 177 LYS A CA 1
ATOM 1482 C C . LYS A 1 177 ? 8.278 -7.872 0.656 1.00 98.25 177 LYS A C 1
ATOM 1484 O O . LYS A 1 177 ? 7.579 -8.154 1.629 1.00 98.25 177 LYS A O 1
ATOM 1489 N N . ASN A 1 178 ? 9.154 -6.870 0.651 1.00 96.75 178 ASN A N 1
ATOM 1490 C CA . ASN A 1 178 ? 9.390 -6.027 1.824 1.00 96.75 178 ASN A CA 1
ATOM 1491 C C . ASN A 1 178 ? 8.104 -5.295 2.242 1.00 96.75 178 ASN A C 1
ATOM 1493 O O . ASN A 1 178 ? 7.694 -5.348 3.404 1.00 96.75 178 ASN A O 1
ATOM 1497 N N . ASN A 1 179 ? 7.402 -4.698 1.275 1.00 96.94 179 ASN A N 1
ATOM 1498 C CA . ASN A 1 179 ? 6.115 -4.046 1.520 1.00 96.94 179 ASN A CA 1
ATOM 1499 C C . ASN A 1 179 ? 5.060 -5.029 2.044 1.00 96.94 179 ASN A C 1
ATOM 1501 O O . ASN A 1 179 ? 4.393 -4.746 3.041 1.00 96.94 179 ASN A O 1
ATOM 1505 N N . ARG A 1 180 ? 4.941 -6.214 1.431 1.00 97.88 180 ARG A N 1
ATOM 1506 C CA . ARG A 1 180 ? 4.032 -7.281 1.880 1.00 97.88 180 ARG A CA 1
ATOM 1507 C C . ARG A 1 180 ? 4.253 -7.617 3.349 1.00 97.88 180 ARG A C 1
ATOM 1509 O O . ARG A 1 180 ? 3.280 -7.746 4.090 1.00 97.88 180 ARG A O 1
ATOM 1516 N N . ASP A 1 181 ? 5.501 -7.775 3.770 1.00 98.00 181 ASP A N 1
ATOM 1517 C CA . ASP A 1 181 ? 5.817 -8.170 5.141 1.00 98.00 181 ASP A CA 1
ATOM 1518 C C . ASP A 1 181 ? 5.430 -7.073 6.134 1.00 98.00 181 ASP A C 1
ATOM 1520 O O . ASP A 1 181 ? 4.820 -7.356 7.170 1.00 98.00 181 ASP A O 1
ATOM 1524 N N . ASN A 1 182 ? 5.668 -5.809 5.787 1.00 98.00 182 ASN A N 1
ATOM 1525 C CA . ASN A 1 182 ? 5.190 -4.665 6.559 1.00 98.00 182 ASN A CA 1
ATOM 1526 C C . ASN A 1 182 ? 3.656 -4.646 6.668 1.00 98.00 182 ASN A C 1
ATOM 1528 O O . ASN A 1 182 ? 3.114 -4.540 7.773 1.00 98.00 182 ASN A O 1
ATOM 1532 N N . PHE A 1 183 ? 2.944 -4.850 5.556 1.00 98.38 183 PHE A N 1
ATOM 1533 C CA . PHE A 1 183 ? 1.479 -4.919 5.537 1.00 98.38 183 PHE A CA 1
ATOM 1534 C C . PHE A 1 183 ? 0.934 -6.070 6.385 1.00 98.38 183 PHE A C 1
ATOM 1536 O O . PHE A 1 183 ? -0.021 -5.886 7.141 1.00 98.38 183 PHE A O 1
ATOM 1543 N N . VAL A 1 184 ? 1.557 -7.250 6.314 1.00 98.25 184 VAL A N 1
ATOM 1544 C CA . VAL A 1 184 ? 1.194 -8.413 7.135 1.00 98.25 184 VAL A CA 1
ATOM 1545 C C . VAL A 1 184 ? 1.361 -8.101 8.619 1.00 98.25 184 VAL A C 1
ATOM 1547 O O . VAL A 1 184 ? 0.443 -8.363 9.394 1.00 98.25 184 VAL A O 1
ATOM 1550 N N . ASN A 1 185 ? 2.496 -7.523 9.025 1.00 98.44 185 ASN A N 1
ATOM 1551 C CA . ASN A 1 185 ? 2.753 -7.186 10.427 1.00 98.44 185 ASN A CA 1
ATOM 1552 C C . ASN A 1 185 ? 1.693 -6.217 10.979 1.00 98.44 185 ASN A C 1
ATOM 1554 O O . ASN A 1 185 ? 1.162 -6.445 12.068 1.00 98.44 185 ASN A O 1
ATOM 1558 N N . VAL A 1 186 ? 1.339 -5.178 10.217 1.00 98.50 186 VAL A N 1
ATOM 1559 C CA . VAL A 1 186 ? 0.304 -4.216 10.623 1.00 98.50 186 VAL A CA 1
ATOM 1560 C C . VAL A 1 186 ? -1.074 -4.872 10.683 1.00 98.50 186 VAL A C 1
ATOM 1562 O O . VAL A 1 186 ? -1.772 -4.716 11.681 1.00 98.50 186 VAL A O 1
ATOM 1565 N N . LEU A 1 187 ? -1.456 -5.670 9.682 1.00 97.75 187 LEU A N 1
ATOM 1566 C CA . LEU A 1 187 ? -2.748 -6.362 9.691 1.00 97.75 187 LEU A CA 1
ATOM 1567 C C . LEU A 1 187 ? -2.867 -7.361 10.844 1.00 97.75 187 LEU A C 1
ATOM 1569 O O . LEU A 1 187 ? -3.939 -7.494 11.427 1.00 97.75 187 LEU A O 1
ATOM 1573 N N . LEU A 1 188 ? -1.785 -8.050 11.209 1.00 97.56 188 LEU A N 1
ATOM 1574 C CA . LEU A 1 188 ? -1.772 -8.906 12.395 1.00 97.56 188 LEU A CA 1
ATOM 1575 C C . LEU A 1 188 ? -1.979 -8.092 13.675 1.00 97.56 188 LEU A C 1
ATOM 1577 O O . LEU A 1 188 ? -2.719 -8.533 14.553 1.00 97.56 188 LEU A O 1
ATOM 1581 N N . GLN A 1 189 ? -1.378 -6.906 13.779 1.00 98.44 189 GLN A N 1
ATOM 1582 C CA . GLN A 1 189 ? -1.616 -6.021 14.917 1.00 98.44 189 GLN A CA 1
ATOM 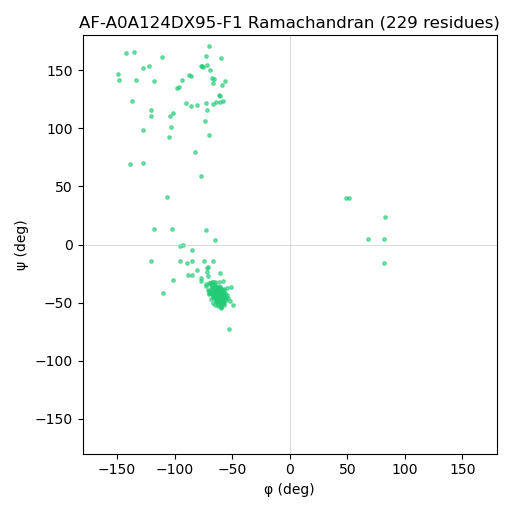1583 C C . GLN A 1 189 ? -3.063 -5.514 14.954 1.00 98.44 189 GLN A C 1
ATOM 1585 O O . GLN A 1 189 ? -3.687 -5.557 16.009 1.00 98.44 189 GLN A O 1
ATOM 1590 N N . MET A 1 190 ? -3.637 -5.133 13.811 1.00 98.25 190 MET A N 1
ATOM 1591 C CA . MET A 1 190 ? -5.049 -4.747 13.712 1.00 98.25 190 MET A CA 1
ATOM 1592 C C . MET A 1 190 ? -5.976 -5.855 14.225 1.00 98.25 190 MET A C 1
ATOM 1594 O O . MET A 1 190 ? -6.917 -5.576 14.960 1.00 98.25 190 MET A O 1
ATOM 1598 N N . LYS A 1 191 ? -5.685 -7.122 13.899 1.00 97.94 191 LYS A N 1
ATOM 1599 C CA . LYS A 1 191 ? -6.458 -8.272 14.395 1.00 97.94 191 LYS A CA 1
ATOM 1600 C C . LYS A 1 191 ? -6.359 -8.450 15.915 1.00 97.94 191 LYS A C 1
ATOM 1602 O O . LYS A 1 191 ? -7.347 -8.796 16.567 1.00 97.94 191 LYS A O 1
ATOM 1607 N N . LYS A 1 192 ? -5.175 -8.210 16.488 1.00 97.88 192 LYS A N 1
ATOM 1608 C CA . LYS A 1 192 ? -4.974 -8.227 17.946 1.00 97.88 192 LYS A CA 1
ATOM 1609 C C . LYS A 1 192 ? -5.781 -7.120 18.616 1.00 97.88 192 LYS A C 1
ATOM 1611 O O . LYS A 1 192 ? -6.533 -7.407 19.540 1.00 97.88 192 LYS A O 1
ATOM 1616 N N . ASP A 1 193 ? -5.682 -5.897 18.102 1.00 98.25 193 ASP A N 1
ATOM 1617 C CA . ASP A 1 193 ? -6.447 -4.753 18.599 1.00 98.25 193 ASP A CA 1
ATOM 1618 C C . ASP A 1 193 ? -7.955 -5.029 18.526 1.00 98.25 193 ASP A C 1
ATOM 1620 O O . ASP A 1 193 ? -8.671 -4.806 19.496 1.00 98.25 193 ASP A O 1
ATOM 1624 N N . PHE A 1 194 ? -8.438 -5.601 17.422 1.00 98.25 194 PHE A N 1
ATOM 1625 C CA . PHE A 1 194 ? -9.849 -5.948 17.269 1.00 98.25 194 PHE A CA 1
ATOM 1626 C C . PHE A 1 194 ? -10.308 -7.002 18.282 1.00 98.25 194 PHE A C 1
ATOM 1628 O O . PHE A 1 194 ? -11.358 -6.833 18.894 1.00 98.25 194 PHE A O 1
ATOM 1635 N N . SER A 1 195 ? -9.493 -8.035 18.529 1.00 98.31 195 SER A N 1
ATOM 1636 C CA . SER A 1 195 ? -9.782 -9.051 19.556 1.00 98.31 195 SER A CA 1
ATOM 1637 C C . SER A 1 195 ? -9.903 -8.435 20.956 1.00 98.31 195 SER A C 1
ATOM 1639 O O . SER A 1 195 ? -10.770 -8.818 21.736 1.00 98.31 195 SER A O 1
ATOM 1641 N N . ILE A 1 196 ? -9.064 -7.441 21.269 1.00 97.81 196 ILE A N 1
ATOM 1642 C CA . ILE A 1 196 ? -9.136 -6.701 22.537 1.00 97.81 196 ILE A CA 1
ATOM 1643 C C . ILE A 1 196 ? -10.435 -5.889 22.618 1.00 97.81 196 ILE A C 1
ATOM 1645 O O . ILE A 1 196 ? -11.086 -5.870 23.662 1.00 97.81 196 ILE A O 1
ATOM 1649 N N . LEU A 1 197 ? -10.841 -5.229 21.528 1.00 97.25 197 LEU A N 1
ATOM 1650 C CA . LEU A 1 197 ? -12.055 -4.411 21.533 1.00 97.25 197 LEU A CA 1
ATOM 1651 C C . LEU A 1 197 ? -13.330 -5.243 21.711 1.00 97.25 197 LEU A C 1
ATOM 1653 O O . LEU A 1 197 ? -14.219 -4.829 22.456 1.00 97.25 197 LEU A O 1
ATOM 1657 N N . ILE A 1 198 ? -13.410 -6.410 21.073 1.00 97.12 198 ILE A N 1
ATOM 1658 C CA . ILE A 1 198 ? -14.588 -7.287 21.163 1.00 97.12 198 ILE A CA 1
ATOM 1659 C C . ILE A 1 198 ? -14.565 -8.212 22.391 1.00 97.12 198 ILE A C 1
ATOM 1661 O O . ILE A 1 198 ? -15.591 -8.786 22.735 1.00 97.12 198 ILE A O 1
ATOM 1665 N N . GLY A 1 199 ? -13.417 -8.355 23.063 1.00 96.69 199 GLY A N 1
ATOM 1666 C CA . GLY A 1 199 ? -13.267 -9.164 24.280 1.00 96.69 199 GLY A CA 1
ATOM 1667 C C . GLY A 1 199 ? -13.079 -10.668 24.045 1.00 96.69 199 GLY A C 1
ATOM 1668 O O . GLY A 1 199 ? -13.002 -11.430 25.004 1.00 96.69 199 GLY A O 1
ATOM 1669 N N . TYR A 1 200 ? -12.974 -11.111 22.793 1.00 94.94 200 TYR A N 1
ATOM 1670 C CA . TYR A 1 200 ? -12.720 -12.504 22.425 1.00 94.94 200 TYR A CA 1
ATOM 1671 C C . TYR A 1 200 ? -11.792 -12.592 21.213 1.00 94.94 200 TYR A C 1
ATOM 1673 O O . TYR A 1 200 ? -11.536 -11.612 20.512 1.00 94.94 200 TYR A O 1
ATOM 1681 N N . ARG A 1 201 ? -11.245 -13.788 20.973 1.00 93.12 201 ARG A N 1
ATOM 1682 C CA . ARG A 1 201 ? -10.346 -14.032 19.843 1.00 93.12 201 ARG A CA 1
ATOM 1683 C C . ARG A 1 201 ? -11.100 -13.832 18.534 1.00 93.12 201 ARG A C 1
ATOM 1685 O O . ARG A 1 201 ? -12.078 -14.524 18.274 1.00 93.12 201 ARG A O 1
ATOM 1692 N N . MET A 1 202 ? -10.605 -12.931 17.693 1.00 93.38 202 MET A N 1
ATOM 1693 C CA . MET A 1 202 ? -11.164 -12.765 16.360 1.00 93.38 202 MET A CA 1
ATOM 1694 C C . MET A 1 202 ? -10.705 -13.865 15.397 1.00 93.38 202 MET A C 1
ATOM 1696 O O . MET A 1 202 ? -9.582 -14.373 15.497 1.00 93.38 202 MET A O 1
ATOM 1700 N N . GLU A 1 203 ? -11.525 -14.126 14.385 1.00 90.12 203 GLU A N 1
ATOM 1701 C CA . GLU A 1 203 ? -11.205 -15.017 13.272 1.00 90.12 203 GLU A CA 1
ATOM 1702 C C . GLU A 1 203 ? -11.436 -14.311 11.934 1.00 90.12 203 GLU A C 1
ATOM 1704 O O . GLU A 1 203 ? -12.233 -13.379 11.825 1.00 90.12 203 GLU A O 1
ATOM 1709 N N . VAL A 1 204 ? -10.685 -14.724 10.912 1.00 88.62 204 VAL A N 1
ATOM 1710 C CA . VAL A 1 204 ? -10.897 -14.277 9.532 1.00 88.62 204 VAL A CA 1
ATOM 1711 C C . VAL A 1 204 ? -11.183 -15.506 8.694 1.00 88.62 204 VAL A C 1
ATOM 1713 O O . VAL A 1 204 ? -10.281 -16.307 8.455 1.00 88.62 204 VAL A O 1
ATOM 1716 N N . LEU A 1 205 ? -12.423 -15.616 8.236 1.00 88.25 205 LEU A N 1
ATOM 1717 C CA . LEU A 1 205 ? -12.835 -16.592 7.240 1.00 88.25 205 LEU A CA 1
ATOM 1718 C C . LEU A 1 205 ? -12.811 -15.916 5.870 1.00 88.25 205 LEU A C 1
ATOM 1720 O O . LEU A 1 205 ? -13.212 -14.760 5.729 1.00 88.25 205 LEU A O 1
ATOM 1724 N N . THR A 1 206 ? -12.268 -16.615 4.877 1.00 84.81 206 THR A N 1
ATOM 1725 C CA . THR A 1 206 ? -12.331 -16.182 3.478 1.00 84.81 206 THR A CA 1
ATOM 1726 C C . THR A 1 206 ? -13.382 -17.033 2.796 1.00 84.81 206 THR A C 1
ATOM 1728 O O . THR A 1 206 ? -13.185 -18.233 2.632 1.00 84.81 206 THR A O 1
ATOM 1731 N N . GLU A 1 207 ? -14.496 -16.411 2.436 1.00 85.25 207 GLU A N 1
ATOM 1732 C CA . GLU A 1 207 ? -15.568 -17.059 1.693 1.00 85.25 207 GLU A CA 1
ATOM 1733 C C . GLU A 1 207 ? -15.428 -16.727 0.210 1.00 85.25 207 GLU A C 1
ATOM 1735 O O . GLU A 1 207 ? -15.187 -15.578 -0.171 1.00 85.25 207 GLU A O 1
ATOM 1740 N N . TYR A 1 208 ? -15.571 -17.752 -0.624 1.00 80.81 208 TYR A N 1
ATOM 1741 C CA . TYR A 1 208 ? -15.625 -17.611 -2.070 1.00 80.81 208 TYR A CA 1
ATOM 1742 C C . TYR A 1 208 ? -17.085 -17.753 -2.480 1.00 80.81 208 TYR A C 1
ATOM 1744 O O . TYR A 1 208 ? -17.616 -18.862 -2.506 1.00 80.81 208 TYR A O 1
ATOM 1752 N N . SER A 1 209 ? -17.739 -16.623 -2.751 1.00 78.44 209 SER A N 1
ATOM 1753 C CA . SER A 1 209 ? -19.099 -16.638 -3.287 1.00 78.44 209 SER A CA 1
ATOM 1754 C C . SER A 1 209 ? -19.099 -17.344 -4.639 1.00 78.44 209 SER A C 1
ATOM 1756 O O . SER A 1 209 ? -18.302 -17.003 -5.515 1.00 78.44 209 SER A O 1
ATOM 1758 N N . THR A 1 210 ? -19.985 -18.324 -4.795 1.00 77.81 210 THR A N 1
ATOM 1759 C CA . THR A 1 210 ? -20.265 -18.954 -6.095 1.00 77.81 210 THR A CA 1
ATOM 1760 C C . THR A 1 210 ? -21.376 -18.228 -6.845 1.00 77.81 210 THR A C 1
ATOM 1762 O O . THR A 1 210 ? -21.491 -18.378 -8.061 1.00 77.81 210 THR A O 1
ATOM 1765 N N . ASP A 1 211 ? -22.140 -17.392 -6.138 1.00 79.94 211 ASP A N 1
ATOM 1766 C CA . ASP A 1 211 ? -23.163 -16.551 -6.735 1.00 79.94 211 ASP A CA 1
ATOM 1767 C C . ASP A 1 211 ? -22.523 -15.495 -7.632 1.00 79.94 211 ASP A C 1
ATOM 1769 O O . ASP A 1 211 ? -21.498 -14.885 -7.294 1.00 79.94 211 ASP A O 1
ATOM 1773 N N . LEU A 1 212 ? -23.162 -15.264 -8.779 1.00 75.94 212 LEU A N 1
ATOM 1774 C CA . LEU A 1 212 ? -22.800 -14.178 -9.671 1.00 75.94 212 LEU A CA 1
ATOM 1775 C C . LEU A 1 212 ? -22.957 -12.857 -8.915 1.00 75.94 212 LEU A C 1
ATOM 1777 O O . LEU A 1 212 ? -24.043 -12.524 -8.451 1.00 75.94 212 LEU A O 1
ATOM 1781 N N . ASN A 1 213 ? -21.874 -12.090 -8.830 1.00 72.38 213 ASN A N 1
ATOM 1782 C CA . ASN A 1 213 ? -21.920 -10.753 -8.259 1.00 72.38 213 ASN A CA 1
ATOM 1783 C C . ASN A 1 213 ? -22.691 -9.819 -9.210 1.00 72.38 213 ASN A C 1
ATOM 1785 O O . ASN A 1 213 ? -22.116 -9.311 -10.178 1.00 72.38 213 ASN A O 1
ATOM 1789 N N . THR A 1 214 ? -23.996 -9.648 -8.979 1.00 74.88 214 THR A N 1
ATOM 1790 C CA . THR A 1 214 ? -24.847 -8.737 -9.753 1.00 74.88 214 THR A CA 1
ATOM 1791 C C . THR A 1 214 ? -24.596 -7.285 -9.345 1.00 74.88 214 THR A C 1
ATOM 1793 O O . THR A 1 214 ? -24.136 -6.979 -8.245 1.00 74.88 214 THR A O 1
ATOM 1796 N N . LEU A 1 215 ? -24.851 -6.363 -10.274 1.00 67.88 215 LEU A N 1
ATOM 1797 C CA . LEU A 1 215 ? -24.490 -4.946 -10.147 1.00 67.88 215 LEU A CA 1
ATOM 1798 C C . LEU A 1 215 ? -25.257 -4.199 -9.038 1.00 67.88 215 LEU A C 1
ATOM 1800 O O . LEU A 1 215 ? -24.831 -3.112 -8.662 1.00 67.88 215 LEU A O 1
ATOM 1804 N N . ASP A 1 216 ? -26.338 -4.769 -8.508 1.00 69.56 216 ASP A N 1
ATOM 1805 C CA . ASP A 1 216 ? -27.388 -4.055 -7.772 1.00 69.56 216 ASP A CA 1
ATOM 1806 C C . ASP A 1 216 ? -26.848 -3.188 -6.618 1.00 69.56 216 ASP A C 1
ATOM 1808 O O . ASP A 1 216 ? -26.767 -1.970 -6.732 1.00 69.56 216 ASP A O 1
ATOM 1812 N N . TYR A 1 217 ? -26.407 -3.800 -5.515 1.00 65.12 217 TYR A N 1
ATOM 1813 C CA . TYR A 1 217 ? -25.958 -3.060 -4.325 1.00 65.12 217 TYR A CA 1
ATOM 1814 C C . TYR A 1 217 ? -24.548 -2.458 -4.472 1.00 65.12 217 TYR A C 1
ATOM 1816 O O . TYR A 1 217 ? -24.205 -1.448 -3.855 1.00 65.12 217 TYR A O 1
ATOM 1824 N N . HIS A 1 218 ? -23.687 -3.086 -5.274 1.00 65.06 218 HIS A N 1
ATOM 1825 C CA . HIS A 1 218 ? -22.269 -2.730 -5.331 1.00 65.06 218 HIS A CA 1
ATOM 1826 C C . HIS A 1 218 ? -21.968 -1.509 -6.209 1.00 65.06 218 HIS A C 1
ATOM 1828 O O . HIS A 1 218 ? -20.941 -0.863 -5.987 1.00 65.06 218 HIS A O 1
ATOM 1834 N N . VAL A 1 219 ? -22.844 -1.165 -7.159 1.00 72.12 219 VAL A N 1
ATOM 1835 C CA . VAL A 1 219 ? -22.711 0.044 -7.996 1.00 72.12 219 VAL A CA 1
ATOM 1836 C C . VAL A 1 219 ? -23.115 1.310 -7.243 1.00 72.12 219 VAL A C 1
ATOM 1838 O O . VAL A 1 219 ? -22.523 2.373 -7.454 1.00 72.12 219 VAL A O 1
AT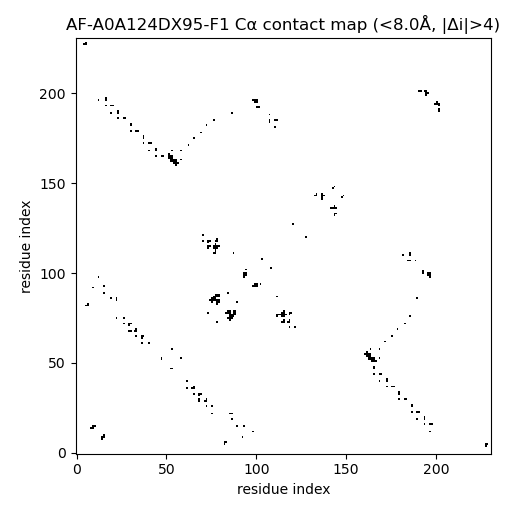OM 1841 N N . ASP A 1 220 ? -24.060 1.193 -6.316 1.00 79.62 220 ASP A N 1
ATOM 1842 C CA . ASP A 1 220 ? -24.553 2.334 -5.551 1.00 79.62 220 ASP A CA 1
ATOM 1843 C C . ASP A 1 220 ? -23.489 2.902 -4.605 1.00 79.62 220 ASP A C 1
ATOM 1845 O O . ASP A 1 220 ? -23.420 4.112 -4.403 1.00 79.62 220 ASP A O 1
ATOM 1849 N N . ILE A 1 221 ? -22.595 2.062 -4.068 1.00 79.12 221 ILE A N 1
ATOM 1850 C CA . ILE A 1 221 ? -21.547 2.492 -3.128 1.00 79.12 221 ILE A CA 1
ATOM 1851 C C . ILE A 1 221 ? -20.606 3.545 -3.756 1.00 79.12 221 ILE A C 1
ATOM 1853 O O . ILE A 1 221 ? -20.436 4.612 -3.154 1.00 79.12 221 ILE A O 1
ATOM 1857 N N . PRO A 1 222 ? -19.999 3.322 -4.944 1.00 75.25 222 PRO A N 1
ATOM 1858 C CA . PRO A 1 222 ? -19.278 4.373 -5.661 1.00 75.25 222 PRO A CA 1
ATOM 1859 C C . PRO A 1 222 ? -20.123 5.627 -5.909 1.00 75.25 222 PRO A C 1
ATOM 1861 O O . PRO A 1 222 ? -19.636 6.737 -5.688 1.00 75.25 222 PRO A O 1
ATOM 1864 N N . GLY A 1 223 ? -21.386 5.459 -6.319 1.00 77.75 223 GLY A N 1
ATOM 1865 C CA . GLY A 1 223 ? -22.309 6.567 -6.578 1.00 77.75 223 GLY A CA 1
ATOM 1866 C C . GLY A 1 223 ? -22.537 7.443 -5.344 1.00 77.75 223 GLY A C 1
ATOM 1867 O O . GLY A 1 223 ? -22.348 8.661 -5.400 1.00 77.75 223 GLY A O 1
ATOM 1868 N N . PHE A 1 224 ? -22.859 6.832 -4.204 1.00 81.62 224 PHE A N 1
ATOM 1869 C CA . PHE A 1 224 ? -23.028 7.527 -2.930 1.00 81.62 224 PHE A CA 1
ATOM 1870 C C . PHE A 1 224 ? -21.728 8.168 -2.446 1.00 81.62 224 PHE A C 1
ATOM 1872 O O . PHE A 1 224 ? -21.748 9.316 -2.005 1.00 81.62 224 PHE A O 1
ATOM 1879 N N . SER A 1 225 ? -20.589 7.484 -2.586 1.00 78.31 225 SER A N 1
ATOM 1880 C CA . SER A 1 225 ? -19.280 8.036 -2.215 1.00 78.31 225 SER A CA 1
ATOM 1881 C C . SER A 1 225 ? -18.971 9.332 -2.974 1.00 78.31 225 SER A C 1
ATOM 1883 O O . SER A 1 225 ? -18.602 10.336 -2.363 1.00 78.31 225 SER A O 1
ATOM 1885 N N . ILE A 1 226 ? -19.204 9.361 -4.292 1.00 79.62 226 ILE A N 1
ATOM 1886 C CA . ILE A 1 226 ? -19.014 10.565 -5.119 1.00 79.62 226 ILE A CA 1
ATOM 1887 C C . ILE A 1 226 ? -19.956 11.689 -4.670 1.00 79.62 226 ILE A C 1
ATOM 1889 O O . ILE A 1 226 ? -19.533 12.835 -4.503 1.00 79.62 226 ILE A O 1
ATOM 1893 N N . GLN A 1 227 ? -21.230 11.373 -4.427 1.00 81.12 227 GLN A N 1
ATOM 1894 C CA . GLN A 1 227 ? -22.203 12.357 -3.947 1.00 81.12 227 GLN A CA 1
ATOM 1895 C C . GLN A 1 227 ? -21.816 12.958 -2.588 1.00 81.12 227 GLN A C 1
ATOM 1897 O O . GLN A 1 227 ? -22.052 14.145 -2.365 1.00 81.12 227 GLN A O 1
ATOM 1902 N N . MET A 1 228 ? -21.223 12.172 -1.686 1.00 79.94 228 MET A N 1
ATOM 1903 C CA . MET A 1 228 ? -20.743 12.646 -0.382 1.00 79.94 228 MET A CA 1
ATOM 1904 C C . MET A 1 228 ? -19.517 13.559 -0.504 1.00 79.94 228 MET A C 1
ATOM 1906 O O . MET A 1 228 ? -19.378 14.508 0.267 1.00 79.94 228 MET A O 1
ATOM 1910 N N . GLN A 1 229 ? -18.646 13.317 -1.485 1.00 71.38 229 GLN A N 1
ATOM 1911 C CA . GLN A 1 229 ? -17.463 14.151 -1.727 1.00 71.38 229 GLN A CA 1
ATOM 1912 C C . GLN A 1 229 ? -17.819 15.518 -2.334 1.00 71.38 229 GLN A C 1
ATOM 1914 O O . GLN A 1 229 ? -17.186 16.520 -1.994 1.00 71.38 229 GLN A O 1
ATOM 1919 N N . ASN A 1 230 ? -18.857 15.565 -3.177 1.00 67.81 230 ASN A N 1
ATOM 1920 C CA . ASN A 1 230 ? -19.296 16.767 -3.898 1.00 67.81 230 ASN A CA 1
ATOM 1921 C C . ASN A 1 230 ? -20.237 17.693 -3.097 1.00 67.81 230 ASN A C 1
ATOM 1923 O O . ASN A 1 230 ? -20.602 18.758 -3.596 1.00 67.81 230 ASN A O 1
ATOM 1927 N N . LYS A 1 231 ? -20.652 17.302 -1.886 1.00 57.88 231 LYS A N 1
ATOM 1928 C CA . LYS A 1 231 ? -21.481 18.116 -0.973 1.00 57.88 231 LYS A CA 1
ATOM 1929 C C . LYS A 1 231 ? -20.644 18.896 0.035 1.00 57.88 231 LYS A C 1
ATOM 1931 O O . LYS A 1 231 ? -21.150 19.924 0.534 1.00 57.88 231 LYS A O 1
#

Foldseek 3Di:
DPPLLLAQDDDDLVSLLVVLVVLLVQLVVLLVQLVVLLVVLVVVCVVCVVVQKDFLVVLVVSVVSNLVSLLSLLQQAADPDDSGDHVVNSLVVCVVVVLPFDDDDPLLVVLNPVSNVVNVCSVVPPVNVLVVVQVVCVVVVHQDDPVSCVVDVPDDDDDRDRMDGSVSSVVVSVVSVVSSVSSVVNSVVSQVRSCRSVVHRDDDDDDDDPDDPDCPPVVVVVVVSVVSVVD

Secondary structure (DSSP, 8-state):
----TTS----SHHHHHHHHHHHHHHHHHHHHHHHHHHHHHHHHHHHHTTT-EEEHHHHHHHHHHHHHHHHHHHHHHH--STT---HHHHHHHHHHTT-SPPPPPHHHHHHHHHHHHHHHHHHSHHHHHHHHHHHHHHHTT-S--HHHHHH--SS------SEEEHHHHHHHHHHHHHHHHHHHHHHHHHHHHHHHHHTS----------S---SHHHHHHHHHHHHHH--

Solvent-accessible surface area (backbone atoms only — not comparable to full-atom values): 13450 Å² total; per-residue (Å²): 131,86,78,71,75,68,51,92,73,76,84,51,74,62,41,49,49,56,51,51,51,49,52,49,53,55,49,53,56,47,51,51,55,45,53,50,54,52,50,51,54,52,52,50,49,65,74,28,63,88,72,47,52,40,52,22,69,60,51,48,52,54,52,50,56,50,48,52,44,48,53,53,51,21,42,51,37,16,28,72,54,90,74,53,78,6,52,49,45,48,49,56,50,40,61,76,66,61,72,74,71,80,83,80,54,68,70,59,52,50,51,37,53,52,29,29,52,52,36,52,52,68,71,41,48,71,65,53,47,54,54,49,48,42,54,49,18,60,75,67,74,44,96,49,45,74,69,53,49,67,75,51,69,68,77,82,82,83,88,78,63,72,56,42,54,40,65,60,56,54,50,53,50,52,55,49,50,56,51,48,51,50,52,50,55,50,53,53,49,51,49,52,53,49,16,59,70,74,72,46,88,70,83,86,84,87,81,81,77,84,66,79,86,66,65,74,74,68,55,48,53,62,53,52,52,53,56,42,73,76,106

pLDDT: mean 90.64, std 10.27, range [38.56, 98.5]